Protein 1M2D (pdb70)

Secondary structure (DSSP, 8-state):
-EEEEEE-----TT-TT--TGGGTHHHHHHHHHHHHHH-HHHHTTEEEEEES--S-GGGPSPEEEETTTEEE-S--GGGHHHIIIIIIITS---GGGEEE-/-EEEEEE-----TT-TT--TGGGTHHHHHHHHHHHHHT-TTTTTTEEEEEES--S-GGGPSPEEEETTTEEE-S--GGGHHHIIIIIIITS---GGGEEE-

CATH classification: 3.40.30.10

Solvent-accessible surface area: 10180 Å² total; per-residue (Å²): 119,41,0,0,0,0,2,29,51,70,75,98,137,69,63,117,74,11,2,3,19,96,91,20,0,123,88,0,42,99,20,0,96,109,55,10,88,118,23,109,113,1,98,160,46,10,34,13,0,29,3,13,23,5,118,18,16,131,96,7,6,2,0,0,0,1,59,70,14,6,31,0,0,117,1,129,51,141,12,1,75,66,0,0,81,112,0,6,72,51,50,118,55,6,153,146,11,42,59,54,203,127,45,0,0,0,0,2,38,50,68,72,98,133,71,65,117,75,7,2,3,11,111,81,20,0,104,88,0,39,103,23,0,65,116,61,8,105,102,20,105,114,8,122,164,65,13,31,14,0,29,4,13,24,5,111,28,15,126,60,6,6,2,0,0,0,3,58,68,9,5,32,0,1,112,1,130,49,143,13,1,77,57,0,3,98,88,1,5,91,52,48,120,51,9,152,153,12,42,61,59,185

Structure (mmCIF, N/CA/C/O backbone):
data_1M2D
#
_entry.id   1M2D
#
_cell.length_a   67.300
_cell.length_b   59.800
_cell.length_c   46.800
_cell.angle_alpha   90.00
_cell.angle_beta   109.30
_cell.angle_gamma   90.00
#
_symmetry.space_group_name_H-M   'C 1 2 1'
#
loop_
_entity.id
_entity.type
_entity.pdbx_description
1 polymer '[2Fe-2S] ferredoxin'
2 non-polymer 'FE2/S2 (INORGANIC) CLUSTER'
3 water water
#
loop_
_atom_site.group_PDB
_atom_site.id
_atom_site.type_symbol
_atom_site.label_atom_id
_atom_site.label_alt_id
_atom_site.label_comp_id
_atom_site.label_asym_id
_atom_site.label_entity_id
_atom_site.label_seq_id
_atom_site.pdbx_PDB_ins_code
_atom_site.Cartn_x
_atom_site.Cartn_y
_atom_site.Cartn_z
_atom_site.occupancy
_atom_site.B_iso_or_equiv
_atom_site.auth_seq_id
_atom_site.auth_comp_id
_atom_site.auth_asym_id
_atom_site.auth_atom_id
_atom_site.pdbx_PDB_model_num
ATOM 1 N N . PHE A 1 3 ? 9.545 -0.573 43.473 1.00 18.77 3 PHE A N 1
ATOM 2 C CA . PHE A 1 3 ? 9.497 0.792 43.012 1.00 18.09 3 PHE A CA 1
ATOM 3 C C . PHE A 1 3 ? 8.161 1.095 42.360 1.00 17.27 3 PHE A C 1
ATOM 4 O O . PHE A 1 3 ? 7.779 0.291 41.515 1.00 20.39 3 PHE A O 1
ATOM 12 N N . LYS A 1 4 ? 7.528 2.190 42.746 1.00 14.78 4 LYS A N 1
ATOM 13 C CA . LYS A 1 4 ? 6.346 2.711 42.101 1.00 14.40 4 LYS A CA 1
ATOM 14 C C . LYS A 1 4 ? 6.596 4.156 41.722 1.00 12.09 4 LYS A C 1
ATOM 15 O O . LYS A 1 4 ? 7.238 4.930 42.467 1.00 13.92 4 LYS A O 1
ATOM 21 N N . HIS A 1 5 ? 6.036 4.546 40.599 1.00 10.70 5 HIS A N 1
ATOM 22 C CA . HIS A 1 5 ? 6.188 5.903 40.036 1.00 9.48 5 HIS A CA 1
ATOM 23 C C . HIS A 1 5 ? 4.771 6.447 39.893 1.00 8.96 5 HIS A C 1
ATOM 24 O O . HIS A 1 5 ? 3.932 5.896 39.163 1.00 9.65 5 HIS A O 1
ATOM 31 N N . VAL A 1 6 ? 4.498 7.511 40.641 1.00 8.70 6 VAL A N 1
ATOM 32 C CA . VAL A 1 6 ? 3.191 8.128 40.699 1.00 8.53 6 VAL A CA 1
ATOM 33 C C . VAL A 1 6 ? 3.246 9.430 39.892 1.00 8.67 6 VAL A C 1
ATOM 34 O O . VAL A 1 6 ? 4.118 10.281 40.171 1.00 10.98 6 VAL A O 1
ATOM 38 N N . PHE A 1 7 ? 2.391 9.575 38.918 1.00 7.73 7 PHE A N 1
ATOM 39 C CA . PHE A 1 7 ? 2.291 10.747 38.071 1.00 7.74 7 PHE A CA 1
ATOM 40 C C . PHE A 1 7 ? 0.997 11.480 38.401 1.00 7.63 7 PHE A C 1
ATOM 41 O O . PHE A 1 7 ? -0.096 10.886 38.312 1.00 8.75 7 PHE A O 1
ATOM 49 N N . VAL A 1 8 ? 1.103 12.740 38.757 1.00 7.76 8 VAL A N 1
ATOM 50 C CA . VAL A 1 8 ? -0.053 13.567 39.100 1.00 8.01 8 VAL A CA 1
ATOM 51 C C . VAL A 1 8 ? -0.154 14.697 38.069 1.00 8.15 8 VAL A C 1
ATOM 52 O O . VAL A 1 8 ? 0.755 15.499 37.944 1.00 8.55 8 VAL A O 1
ATOM 56 N N . CYS A 1 9 ? -1.280 14.736 37.340 1.00 7.96 9 CYS A N 1
ATOM 57 C CA . CYS A 1 9 ? -1.494 15.833 36.407 1.00 8.39 9 CYS A CA 1
ATOM 58 C C . CYS A 1 9 ? -1.695 17.127 37.208 1.00 8.39 9 CYS A C 1
ATOM 59 O O . CYS A 1 9 ? -2.600 17.188 38.031 1.00 9.42 9 CYS A O 1
ATOM 62 N N . VAL A 1 10 ? -0.856 18.133 36.937 1.00 8.78 10 VAL A N 1
ATOM 63 C CA . VAL A 1 10 ? -0.935 19.422 37.563 1.00 9.45 10 VAL A CA 1
ATOM 64 C C . VAL A 1 10 ? -1.287 20.528 36.542 1.00 10.24 10 VAL A C 1
ATOM 65 O O . VAL A 1 10 ? -1.154 21.710 36.853 1.00 12.53 10 VAL A O 1
ATOM 69 N N . GLN A 1 11 ? -1.714 20.122 35.351 1.00 9.94 11 GLN A N 1
ATOM 70 C CA . GLN A 1 11 ? -2.073 21.048 34.291 1.00 10.57 11 GLN A CA 1
ATOM 71 C C . GLN A 1 11 ? -3.159 21.999 34.717 1.00 10.82 11 GLN A C 1
ATOM 72 O O . GLN A 1 11 ? -4.181 21.608 35.258 1.00 11.19 11 GLN 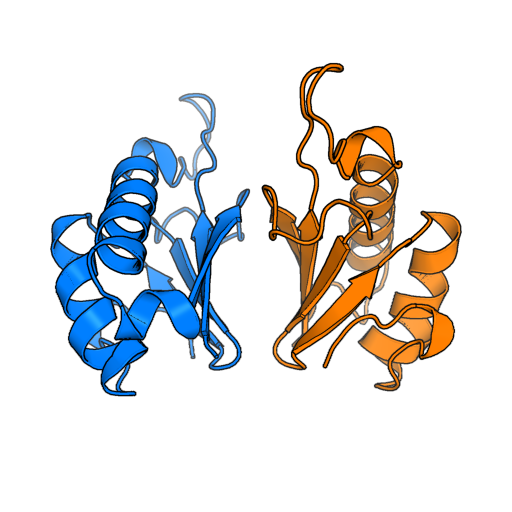A O 1
ATOM 78 N N . ASP A 1 12 ? -2.945 23.269 34.390 1.00 13.23 12 ASP A N 1
ATOM 79 C CA . ASP A 1 12 ? -4.005 24.248 34.470 1.00 13.26 12 ASP A CA 1
ATOM 80 C C . ASP A 1 12 ? -4.353 24.684 33.049 1.00 14.28 12 ASP A C 1
ATOM 81 O O . ASP A 1 12 ? -3.587 24.499 32.145 1.00 16.71 12 ASP A O 1
ATOM 86 N N . ARG A 1 13 ? -5.544 25.258 32.913 1.00 16.44 13 ARG A N 1
ATOM 87 C CA . ARG A 1 13 ? -6.075 25.709 31.617 1.00 18.05 13 ARG A CA 1
ATOM 88 C C . ARG A 1 13 ? -6.788 27.055 31.843 1.00 20.64 13 ARG A C 1
ATOM 89 O O . ARG A 1 13 ? -7.301 27.273 32.944 1.00 21.07 13 ARG A O 1
ATOM 97 N N . PRO A 1 14 ? -6.892 27.884 30.832 1.00 23.91 14 PRO A N 1
ATOM 98 C CA . PRO A 1 14 ? -7.761 29.060 30.920 1.00 27.33 14 PRO A CA 1
ATOM 99 C C . PRO A 1 14 ? -9.212 28.660 31.119 1.00 22.31 14 PRO A C 1
ATOM 100 O O . PRO A 1 14 ? -9.680 27.582 30.832 1.00 19.69 14 PRO A O 1
ATOM 104 N N . PRO A 1 15 ? -9.999 29.603 31.664 1.00 22.88 15 PRO A N 1
ATOM 105 C CA . PRO A 1 15 ? -11.361 29.302 32.091 1.00 22.96 15 PRO A CA 1
ATOM 106 C C . PRO A 1 15 ? -12.280 28.838 30.992 1.00 20.80 15 PRO A C 1
ATOM 107 O O . PRO A 1 15 ? -13.246 28.129 31.253 1.00 27.44 15 PRO A O 1
ATOM 111 N N . GLY A 1 16 ? -12.053 29.226 29.755 1.00 21.26 16 GLY A N 1
ATOM 112 C CA . GLY A 1 16 ? -12.989 28.767 28.751 1.00 22.05 16 GLY A CA 1
ATOM 113 C C . GLY A 1 16 ? -12.722 27.383 28.223 1.00 19.50 16 GLY A C 1
ATOM 114 O O . GLY A 1 16 ? -13.401 26.906 27.324 1.00 20.54 16 GLY A O 1
ATOM 115 N N . HIS A 1 17 ? -11.708 26.674 28.729 1.00 17.38 17 HIS A N 1
ATOM 116 C CA . HIS A 1 17 ? -11.413 25.354 28.145 1.00 15.55 17 HIS A CA 1
ATOM 117 C C . HIS A 1 17 ? -12.525 24.369 28.454 1.00 15.49 17 HIS A C 1
ATOM 118 O O . HIS A 1 17 ? -12.769 24.193 29.651 1.00 17.53 17 HIS A O 1
ATOM 125 N N . PRO A 1 18 ? -13.201 23.751 27.515 1.00 16.61 18 PRO A N 1
ATOM 126 C CA . PRO A 1 18 ? -14.411 22.972 27.849 1.00 18.92 18 PRO A CA 1
ATOM 127 C C . PRO A 1 18 ? -14.227 21.911 28.919 1.00 19.09 18 PRO A C 1
ATOM 128 O O . PRO A 1 18 ? -15.080 21.747 29.811 1.00 19.67 18 PRO A O 1
ATOM 132 N N . GLN A 1 19 ? -13.110 21.184 28.793 1.00 16.10 19 GLN A N 1
ATOM 133 C CA . GLN A 1 19 ? -12.797 20.045 29.637 1.00 15.17 19 GLN A CA 1
ATOM 134 C C . GLN A 1 19 ? -12.198 20.456 30.980 1.00 15.50 19 GLN A C 1
ATOM 135 O O . GLN A 1 19 ? -12.017 19.574 31.851 1.00 15.53 19 GLN A O 1
ATOM 141 N N . GLY A 1 20 ? -11.957 21.764 31.193 1.00 15.45 20 GLY A N 1
ATOM 142 C CA . GLY A 1 20 ? -11.386 22.197 32.433 1.00 15.29 20 GLY A CA 1
ATOM 143 C C . GLY A 1 20 ? -10.004 21.663 32.603 1.00 13.42 20 GLY A C 1
ATOM 144 O O . GLY A 1 20 ? -9.340 21.419 31.594 1.00 14.66 20 GLY A O 1
ATOM 145 N N . SER A 1 21 ? -9.571 21.491 33.842 1.00 12.90 21 SER A N 1
ATOM 146 C CA . SER A 1 21 ? -8.204 21.041 34.080 1.00 12.45 21 SER A CA 1
ATOM 147 C C . SER A 1 21 ? -8.116 20.367 35.425 1.00 12.14 21 SER A C 1
ATOM 148 O O . SER A 1 21 ? -8.934 20.589 36.342 1.00 13.63 21 SER A O 1
ATOM 151 N N . CYS A 1 22 ? -7.048 19.564 35.607 1.00 10.71 22 CYS A N 1
ATOM 152 C CA . CYS A 1 22 ? -6.865 18.933 36.894 1.00 10.13 22 CYS A CA 1
ATOM 153 C C . CYS A 1 22 ? -6.528 19.940 37.982 1.00 10.83 22 CYS A C 1
ATOM 154 O O . CYS A 1 22 ? -6.986 19.799 39.125 1.00 11.07 22 CYS A O 1
ATOM 157 N N . ALA A 1 23 ? -5.758 20.981 37.656 1.00 11.54 23 ALA A N 1
ATOM 158 C CA . ALA A 1 23 ? -5.436 21.997 38.675 1.00 12.41 23 ALA A CA 1
ATOM 159 C C . ALA A 1 23 ? -6.696 22.698 39.175 1.00 13.62 23 ALA A C 1
ATOM 160 O O . ALA A 1 23 ? -6.852 22.932 40.372 1.00 15.17 23 ALA A O 1
ATOM 162 N N . GLN A 1 24 ? -7.628 23.007 38.282 1.00 14.28 24 GLN A N 1
ATOM 163 C CA . GLN A 1 24 ? -8.881 23.620 38.690 1.00 15.40 24 GLN A CA 1
ATOM 164 C C . GLN A 1 24 ? -9.675 22.720 39.604 1.00 16.46 24 GLN A C 1
ATOM 165 O O . GLN A 1 24 ? -10.466 23.220 40.371 1.00 19.32 24 GLN A O 1
ATOM 171 N N . ARG A 1 25 ? -9.479 21.400 39.497 1.00 14.12 25 ARG A N 1
ATOM 172 C CA . ARG A 1 25 ? -10.193 20.382 40.240 1.00 14.06 25 ARG A CA 1
ATOM 173 C C . ARG A 1 25 ? -9.431 19.923 41.486 1.00 13.82 25 ARG A C 1
ATOM 174 O O . ARG A 1 25 ? -9.802 18.942 42.080 1.00 15.08 25 ARG A O 1
ATOM 182 N N . GLY A 1 26 ? -8.393 20.635 41.859 1.00 14.79 26 GLY A N 1
ATOM 183 C CA . GLY A 1 26 ? -7.667 20.441 43.125 1.00 15.49 26 GLY A CA 1
ATOM 184 C C . GLY A 1 26 ? -6.415 19.617 43.004 1.00 13.62 26 GLY A C 1
ATOM 185 O O . GLY A 1 26 ? -5.878 19.198 44.038 1.00 14.86 26 GLY A O 1
ATOM 186 N N . SER A 1 27 ? -5.850 19.422 41.775 1.00 12.08 27 SER A N 1
ATOM 187 C CA . SER A 1 27 ? -4.788 18.446 41.683 1.00 11.47 27 SER A CA 1
ATOM 188 C C . SER A 1 27 ? -3.461 18.949 42.230 1.00 12.28 27 SER A C 1
ATOM 189 O O . SER A 1 27 ? -2.607 18.106 42.525 1.00 11.99 27 SER A O 1
ATOM 192 N N . ARG A 1 28 ? -3.247 20.262 42.314 1.00 12.90 28 ARG A N 1
ATOM 193 C CA . ARG A 1 28 ? -1.929 20.642 42.897 1.00 13.77 28 ARG A CA 1
ATOM 194 C C . ARG A 1 28 ? -1.926 20.334 44.378 1.00 14.21 28 ARG A C 1
ATOM 195 O O . ARG A 1 28 ? -0.879 20.041 44.903 1.00 15.58 28 ARG A O 1
ATOM 203 N N . GLU A 1 29 ? -3.093 20.393 45.043 1.00 14.69 29 GLU A N 1
ATOM 204 C CA . GLU A 1 29 ? -3.181 19.974 46.439 1.00 15.35 29 GLU A CA 1
ATOM 205 C C . GLU A 1 29 ? -3.026 18.450 46.583 1.00 13.60 29 GLU A C 1
ATOM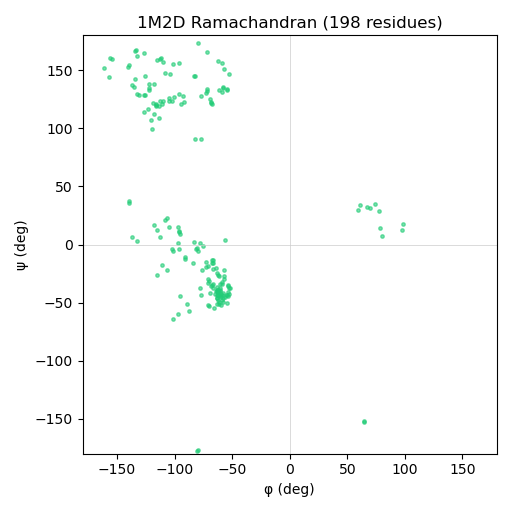 206 O O . GLU A 1 29 ? -2.473 17.956 47.573 1.00 14.28 29 GLU A O 1
ATOM 212 N N . VAL A 1 30 ? -3.449 17.691 45.611 1.00 12.46 30 VAL A N 1
ATOM 213 C CA . VAL A 1 30 ? -3.204 16.245 45.523 1.00 11.29 30 VAL A CA 1
ATOM 214 C C . VAL A 1 30 ? -1.706 15.954 45.440 1.00 11.79 30 VAL A C 1
ATOM 215 O O . VAL A 1 30 ? -1.142 15.156 46.164 1.00 12.32 30 VAL A O 1
ATOM 219 N N . PHE A 1 31 ? -1.041 16.643 44.502 1.00 11.93 31 PHE A N 1
ATOM 220 C CA . PHE A 1 31 ? 0.391 16.490 44.285 1.00 12.30 31 PHE A CA 1
ATOM 221 C C . PHE A 1 31 ? 1.105 16.818 45.589 1.00 13.79 31 PHE A C 1
ATOM 222 O O . PHE A 1 31 ? 1.985 16.118 46.087 1.00 14.93 31 PHE A O 1
ATOM 230 N N . GLN A 1 32 ? 0.798 17.928 46.218 1.00 15.05 32 GLN A N 1
ATOM 231 C CA . GLN A 1 32 ? 1.373 18.372 47.485 1.00 18.24 32 GLN A CA 1
ATOM 232 C C . GLN A 1 32 ? 1.163 17.285 48.560 1.00 18.32 32 GLN A C 1
ATOM 233 O O . GLN A 1 32 ? 2.059 16.983 49.321 1.00 19.81 32 GLN A O 1
ATOM 239 N N . ALA A 1 33 ? -0.014 16.721 48.648 1.00 17.09 33 ALA A N 1
ATOM 240 C CA . ALA A 1 33 ? -0.314 15.696 49.656 1.00 14.57 33 ALA A CA 1
ATOM 241 C C . ALA A 1 33 ? 0.525 14.435 49.439 1.00 14.49 33 ALA A C 1
ATOM 242 O O . ALA A 1 33 ? 1.046 13.888 50.427 1.00 16.17 33 ALA A O 1
ATOM 244 N N . PHE A 1 34 ? 0.700 14.039 48.204 1.00 14.29 34 PHE A N 1
ATOM 245 C CA . PHE A 1 34 ? 1.623 12.929 47.927 1.00 15.49 34 PHE A CA 1
ATOM 246 C C . PHE A 1 34 ? 3.074 13.244 48.330 1.00 17.65 34 PHE A C 1
ATOM 247 O O . PHE A 1 34 ? 3.702 12.481 49.000 1.00 18.54 34 PHE A O 1
ATOM 255 N N . MET A 1 35 ? 3.527 14.419 47.925 1.00 21.40 35 MET A N 1
ATOM 256 C CA . MET A 1 35 ? 4.850 14.861 48.370 1.00 23.61 35 MET A CA 1
ATOM 257 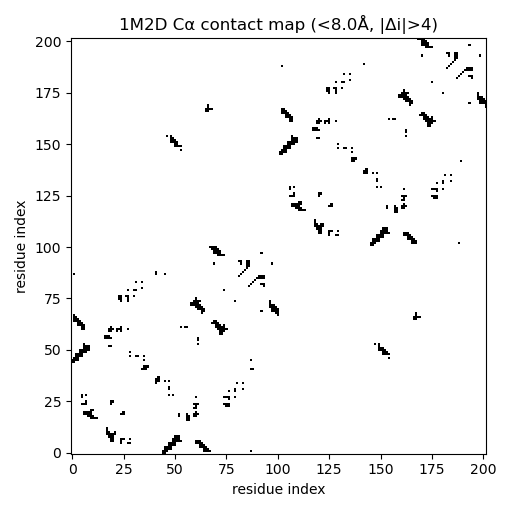C C . MET A 1 35 ? 4.969 14.938 49.901 1.00 23.54 35 MET A C 1
ATOM 258 O O . MET A 1 35 ? 5.979 14.509 50.458 1.00 33.52 35 MET A O 1
ATOM 263 N N . GLU A 1 36 ? 3.979 15.474 50.628 1.00 25.25 36 GLU A N 1
ATOM 264 C CA . GLU A 1 36 ? 4.092 15.493 52.092 1.00 26.03 36 GLU A CA 1
ATOM 265 C C . GLU A 1 36 ? 4.139 14.082 52.654 1.00 23.67 36 GLU A C 1
ATOM 266 O O . GLU A 1 36 ? 4.846 13.783 53.622 1.00 31.69 36 GLU A O 1
ATOM 272 N N .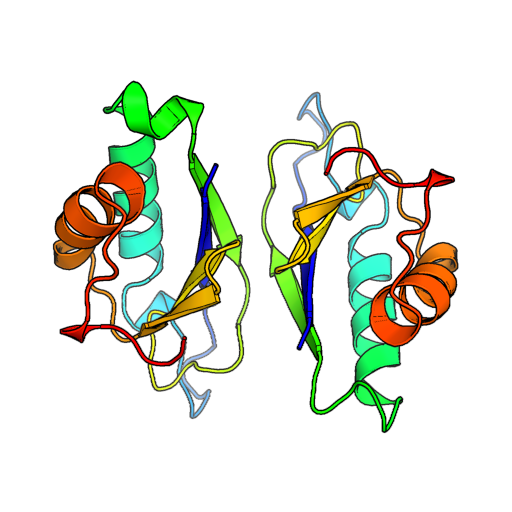 LYS A 1 37 ? 3.412 13.134 52.079 1.00 22.72 37 LYS A N 1
ATOM 273 C CA . LYS A 1 37 ? 3.540 11.773 52.612 1.00 22.58 37 LYS A CA 1
ATOM 274 C C . LYS A 1 37 ? 4.883 11.110 52.324 1.00 24.19 37 LYS A C 1
ATOM 275 O O . LYS A 1 37 ? 5.525 10.566 53.223 1.00 33.84 37 LYS A O 1
ATOM 281 N N . ILE A 1 38 ? 5.243 11.104 51.050 1.00 28.23 38 ILE A N 1
ATOM 282 C CA . ILE A 1 38 ? 6.311 10.287 50.537 1.00 31.67 38 ILE A CA 1
ATOM 283 C C . ILE A 1 38 ? 7.525 10.724 51.311 1.00 35.69 38 ILE A C 1
ATOM 284 O O . ILE A 1 38 ? 8.325 9.802 51.590 1.00 47.00 38 ILE A O 1
ATOM 289 N N . GLN A 1 39 ? 7.678 11.999 51.733 1.00 37.71 39 GLN A N 1
ATOM 290 C CA . GLN A 1 39 ? 8.911 12.070 52.526 1.00 50.05 39 GLN A CA 1
ATOM 291 C C . GLN A 1 39 ? 8.555 11.772 53.985 1.00 48.91 39 GLN A C 1
ATOM 292 O O . GLN A 1 39 ? 9.250 10.831 54.448 1.00 58.10 39 GLN A O 1
ATOM 298 N N . THR A 1 40 ? 7.626 12.301 54.749 1.00 37.99 40 THR A N 1
ATOM 299 C CA . THR A 1 40 ? 7.547 12.016 56.183 1.00 34.83 40 THR A CA 1
ATOM 300 C C . THR A 1 40 ? 7.445 10.543 56.550 1.00 34.74 40 THR A C 1
ATOM 301 O O . THR A 1 40 ? 7.304 10.127 57.711 1.00 37.15 40 THR A O 1
ATOM 305 N N . ASP A 1 41 ? 7.503 9.600 55.643 1.00 29.17 41 ASP A N 1
ATOM 306 C CA . ASP A 1 41 ? 7.505 8.185 55.572 1.00 25.92 41 ASP A CA 1
ATOM 307 C C . ASP A 1 41 ? 8.750 7.572 54.947 1.00 23.68 41 ASP A C 1
ATOM 308 O O . ASP A 1 41 ? 8.915 7.481 53.723 1.00 29.22 41 ASP A O 1
ATOM 313 N N . PRO A 1 42 ? 9.665 7.103 55.785 1.00 24.38 42 PRO A N 1
ATOM 314 C CA . PRO A 1 42 ? 10.910 6.471 55.273 1.00 29.77 42 PRO A CA 1
ATOM 315 C C . PRO A 1 42 ? 10.615 5.344 54.295 1.00 27.90 42 PRO A C 1
ATOM 316 O O . PRO A 1 42 ? 11.246 5.321 53.245 1.00 26.12 42 PRO A O 1
ATOM 320 N N . GLN A 1 43 ? 9.682 4.455 54.543 1.00 25.40 43 GLN A N 1
ATOM 321 C CA . GLN A 1 43 ? 9.414 3.337 53.660 1.00 24.23 43 GLN A CA 1
ATOM 322 C C . GLN A 1 43 ? 8.939 3.846 52.305 1.00 24.13 43 GLN A C 1
ATOM 323 O O . GLN A 1 43 ? 9.281 3.300 51.296 1.00 26.72 43 GLN A O 1
ATOM 329 N N . LEU A 1 44 ? 8.121 4.890 52.301 1.00 21.22 44 LEU A N 1
ATOM 330 C CA . LEU A 1 44 ? 7.709 5.376 50.977 1.00 25.18 44 LEU A CA 1
ATOM 331 C C . LEU A 1 44 ? 8.847 6.022 50.222 1.00 23.81 44 LEU A C 1
ATOM 332 O O . LEU A 1 44 ? 9.003 5.881 48.999 1.00 22.53 44 LEU A O 1
ATOM 337 N N . PHE A 1 45 ? 9.616 6.803 50.968 1.00 21.52 45 PHE A N 1
ATOM 338 C CA . PHE A 1 45 ? 10.622 7.633 50.370 1.00 18.33 45 PHE A CA 1
ATOM 339 C C . PHE A 1 45 ? 11.627 6.846 49.591 1.00 22.16 45 PHE A C 1
ATOM 340 O O . PHE A 1 45 ? 12.109 7.365 48.588 1.00 24.42 45 PHE A O 1
ATOM 348 N N . MET A 1 46 ? 11.958 5.620 50.029 1.00 30.34 46 MET A N 1
ATOM 349 C CA . MET A 1 46 ? 13.006 4.930 49.292 1.00 37.03 46 MET A CA 1
ATOM 350 C C . MET A 1 46 ? 12.440 3.992 48.232 1.00 34.36 46 MET A C 1
ATOM 351 O O . MET A 1 46 ? 13.179 3.238 47.593 1.00 33.30 46 MET A O 1
ATOM 356 N N . THR A 1 47 ? 11.137 4.044 47.965 1.00 28.50 47 THR A N 1
ATOM 357 C CA . THR A 1 47 ? 10.668 3.164 46.893 1.00 27.72 47 THR A CA 1
ATOM 358 C C . THR A 1 47 ? 9.686 3.811 45.931 1.00 21.08 47 THR A C 1
ATOM 359 O O . THR A 1 47 ? 9.161 3.137 45.088 1.00 22.24 47 THR A O 1
ATOM 363 N N . THR A 1 48 ? 9.481 5.134 46.097 1.00 16.90 48 THR A N 1
ATOM 364 C CA . THR A 1 48 ? 8.359 5.815 45.429 1.00 14.05 48 THR A CA 1
ATOM 365 C C . THR A 1 48 ? 8.866 7.132 44.886 1.00 14.61 48 THR A C 1
ATOM 366 O O . THR A 1 48 ? 9.644 7.810 45.516 1.00 21.66 48 THR A O 1
ATOM 370 N N . VAL A 1 49 ? 8.481 7.473 43.678 1.00 14.18 49 VAL A N 1
ATOM 371 C CA . VAL A 1 49 ? 8.761 8.778 43.062 1.00 13.27 49 VAL A CA 1
ATOM 372 C C . VAL A 1 49 ? 7.417 9.393 42.704 1.00 11.48 49 VAL A C 1
ATOM 373 O O . VAL A 1 49 ? 6.569 8.677 42.184 1.00 11.44 49 VAL A O 1
ATOM 377 N N . ILE A 1 50 ? 7.232 10.670 42.943 1.00 12.33 50 ILE A N 1
ATOM 378 C CA . ILE A 1 50 ? 6.058 11.445 42.659 1.00 10.95 50 ILE A CA 1
ATOM 379 C C . ILE A 1 50 ? 6.462 12.499 41.635 1.00 10.19 50 ILE A C 1
ATOM 380 O O . ILE A 1 50 ? 7.334 13.314 41.896 1.00 12.76 50 ILE A O 1
ATOM 385 N N . THR A 1 51 ? 5.824 12.499 40.477 1.00 9.21 51 THR A N 1
ATOM 386 C CA . THR A 1 51 ? 6.171 13.371 39.361 1.00 8.77 51 THR A CA 1
ATOM 387 C C . THR A 1 51 ? 4.962 14.156 38.921 1.00 8.63 51 THR A C 1
ATOM 388 O O . THR A 1 51 ? 3.923 13.575 38.628 1.00 8.90 51 THR A O 1
ATOM 392 N N . PRO A 1 52 ? 5.075 15.500 38.811 1.00 8.72 52 PRO A N 1
ATOM 393 C CA . PRO A 1 52 ? 3.987 16.298 38.259 1.00 8.94 52 PRO A CA 1
ATOM 394 C C . PRO A 1 52 ? 4.017 16.302 36.737 1.00 8.77 52 PRO A C 1
ATOM 395 O O . PRO A 1 52 ? 5.100 16.316 36.166 1.00 9.35 52 PRO A O 1
ATOM 399 N N . THR A 1 53 ? 2.841 16.328 36.119 1.00 8.98 53 THR A N 1
ATOM 400 C CA . THR A 1 53 ? 2.764 16.254 34.675 1.00 8.65 53 THR A CA 1
ATOM 401 C C . THR A 1 53 ? 1.819 17.265 34.087 1.00 8.74 53 THR A C 1
ATOM 402 O O . THR A 1 53 ? 0.967 17.862 34.759 1.00 9.28 53 THR A O 1
ATOM 406 N N . GLY A 1 54 ? 1.930 17.425 32.769 1.00 8.94 54 GLY A N 1
ATOM 407 C CA . GLY A 1 54 ? 0.867 18.058 31.987 1.00 9.44 54 GLY A CA 1
ATOM 408 C C . GLY A 1 54 ? -0.250 17.072 31.706 1.00 8.91 54 GLY A C 1
ATOM 409 O O . GLY A 1 54 ? -0.234 15.900 32.110 1.00 8.85 54 GLY A O 1
ATOM 410 N N . CYS A 1 55 ? -1.235 17.530 30.945 1.00 9.15 55 CYS A N 1
ATOM 411 C CA . CYS A 1 55 ? -2.490 16.803 30.701 1.00 9.19 55 CYS A CA 1
ATOM 412 C C . CYS A 1 55 ? -2.193 15.430 30.185 1.00 9.12 55 CYS A C 1
ATOM 413 O O . CYS A 1 55 ? -1.402 15.230 29.249 1.00 9.74 55 CYS A O 1
ATOM 416 N N . MET A 1 56 ? -2.885 14.432 30.758 1.00 9.02 56 MET A N 1
ATOM 417 C CA . MET A 1 56 ? -2.841 13.035 30.345 1.00 9.38 56 MET A CA 1
ATOM 418 C C . MET A 1 56 ? -4.126 12.585 29.663 1.00 10.09 56 MET A C 1
ATOM 419 O O . MET A 1 56 ? -4.425 11.417 29.546 1.00 11.65 56 MET A O 1
ATOM 424 N N . ASN A 1 57 ? -4.900 13.564 29.153 1.00 10.31 57 ASN A N 1
ATOM 425 C CA . ASN A 1 57 ? -5.957 13.308 28.228 1.00 12.56 57 ASN A CA 1
ATOM 426 C C . ASN A 1 57 ? -7.155 12.576 28.839 1.00 11.71 57 ASN A C 1
ATOM 427 O O . ASN A 1 57 ? -7.877 11.831 28.166 1.00 15.90 57 ASN A O 1
ATOM 432 N N . ALA A 1 58 ? -7.413 12.825 30.141 1.00 11.32 58 ALA A N 1
ATOM 433 C CA . ALA A 1 58 ? -8.600 12.313 30.789 1.00 11.53 58 ALA A CA 1
ATOM 434 C C . ALA A 1 58 ? -9.191 13.368 31.726 1.00 10.71 58 ALA A C 1
ATOM 435 O O . ALA A 1 58 ? -9.711 13.092 32.804 1.00 11.52 58 ALA A O 1
ATOM 437 N N . SER A 1 59 ? -9.122 14.633 31.274 1.00 11.81 59 SER A N 1
ATOM 438 C CA . SER A 1 59 ? -9.326 15.785 32.141 1.00 11.41 59 SER A CA 1
ATOM 439 C C . SER A 1 59 ? -10.695 15.843 32.794 1.00 11.90 59 SER A C 1
ATOM 440 O O . SER A 1 59 ? -10.804 16.240 33.958 1.00 12.45 59 SER A O 1
ATOM 443 N N . MET A 1 60 ? -11.729 15.451 32.069 1.00 12.48 60 MET A N 1
ATOM 444 C CA . MET A 1 60 ? -13.073 15.511 32.664 1.00 11.87 60 MET A CA 1
ATOM 445 C C . MET A 1 60 ? -13.259 14.522 33.826 1.00 12.54 60 MET A C 1
ATOM 446 O O . MET A 1 60 ? -14.233 14.632 34.557 1.00 15.88 60 MET A O 1
ATOM 451 N N . MET A 1 61 ? -12.331 13.567 33.966 1.00 11.68 61 MET A N 1
ATOM 452 C CA . MET A 1 61 ? -12.357 12.614 35.066 1.00 11.60 61 MET A CA 1
ATOM 453 C C . MET A 1 61 ? -11.292 12.939 36.126 1.00 11.33 61 MET A C 1
ATOM 454 O O . MET A 1 61 ? -10.981 12.094 36.964 1.00 11.32 61 MET A O 1
ATOM 459 N N . GLY A 1 62 ? -10.726 14.136 36.104 1.00 10.99 62 GLY A N 1
ATOM 460 C CA . GLY A 1 62 ? -9.690 14.503 36.970 1.00 11.02 62 GLY A CA 1
ATOM 461 C C . GLY A 1 62 ? -10.064 14.898 38.367 1.00 10.92 62 GLY A C 1
ATOM 462 O O . GLY A 1 62 ? -11.272 15.055 38.670 1.00 11.87 62 GLY A O 1
ATOM 463 N N . PRO A 1 63 ? -9.110 15.117 39.253 1.00 10.08 63 PRO A N 1
ATOM 464 C CA . PRO A 1 63 ? -7.652 14.928 39.086 1.00 9.69 63 PRO A CA 1
ATOM 465 C C . PRO A 1 63 ? -7.239 13.513 38.728 1.00 8.54 63 PRO A C 1
ATOM 466 O O . PRO A 1 63 ? -7.699 12.549 39.324 1.00 9.39 63 PRO A O 1
ATOM 470 N N . VAL A 1 64 ? -6.408 13.426 37.705 1.00 8.69 64 VAL A N 1
ATOM 471 C CA . VAL A 1 64 ? -5.860 12.176 37.158 1.00 8.55 64 VAL A CA 1
ATOM 472 C C . VAL A 1 64 ? -4.514 11.874 37.812 1.00 7.85 64 VAL A C 1
ATOM 473 O O . VAL A 1 64 ? -3.603 12.725 37.808 1.00 8.81 64 VAL A O 1
ATOM 477 N N . VAL A 1 65 ? -4.386 10.660 38.343 1.00 8.22 65 VAL A N 1
ATOM 478 C CA . VAL A 1 65 ? -3.169 10.164 38.962 1.00 8.14 65 VAL A CA 1
ATOM 479 C C . VAL A 1 65 ? -2.890 8.792 38.371 1.00 8.04 65 VAL A C 1
ATOM 480 O O . VAL A 1 65 ? -3.795 7.959 38.382 1.00 9.78 65 VAL A O 1
ATOM 484 N N . VAL A 1 66 ? -1.679 8.546 37.883 1.00 7.83 66 VAL A N 1
ATOM 485 C CA . VAL A 1 66 ? -1.347 7.260 37.265 1.00 7.92 66 VAL A CA 1
ATOM 486 C C . VAL A 1 66 ? -0.181 6.642 38.008 1.00 7.95 66 VAL A C 1
ATOM 487 O O . VAL A 1 66 ? 0.806 7.321 38.288 1.00 9.03 66 VAL A O 1
ATOM 491 N N . VAL A 1 67 ? -0.284 5.363 38.307 1.00 8.30 67 VAL A N 1
ATOM 492 C CA . VAL A 1 67 ? 0.735 4.633 39.011 1.00 8.08 67 VAL A CA 1
ATOM 493 C C . VAL A 1 67 ? 1.345 3.582 38.093 1.00 8.33 67 VAL A C 1
ATOM 494 O O . VAL A 1 67 ? 0.619 2.687 37.616 1.00 8.57 67 VAL A O 1
ATOM 498 N N . TYR A 1 68 ? 2.642 3.702 37.866 1.00 8.69 68 TYR A N 1
ATOM 499 C CA . TYR A 1 68 ? 3.419 2.742 37.096 1.00 9.46 68 TYR A CA 1
ATOM 500 C C . TYR A 1 68 ? 4.400 2.026 37.971 1.00 10.55 68 TYR A C 1
ATOM 501 O O . TYR A 1 68 ? 4.775 2.549 39.030 1.00 11.45 68 TYR A O 1
ATOM 510 N N . PRO A 1 69 ? 4.891 0.857 37.561 1.00 12.29 69 PRO A N 1
ATOM 511 C 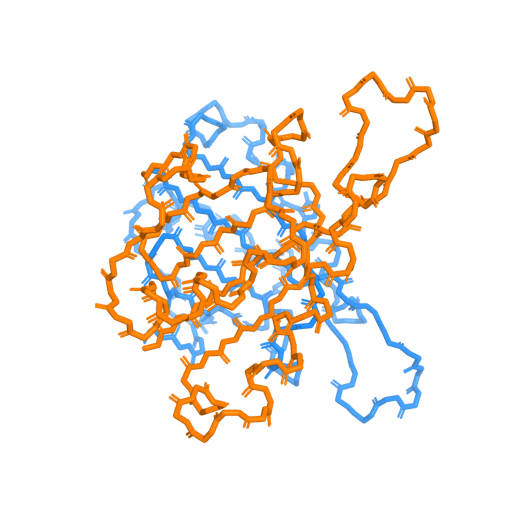CA . PRO A 1 69 ? 4.541 0.156 36.342 1.00 11.71 69 PRO A CA 1
ATOM 512 C C . PRO A 1 69 ? 3.183 -0.550 36.349 1.00 11.68 69 PRO A C 1
ATOM 513 O O . PRO A 1 69 ? 2.805 -1.103 35.309 1.00 13.57 69 PRO A O 1
ATOM 517 N N . 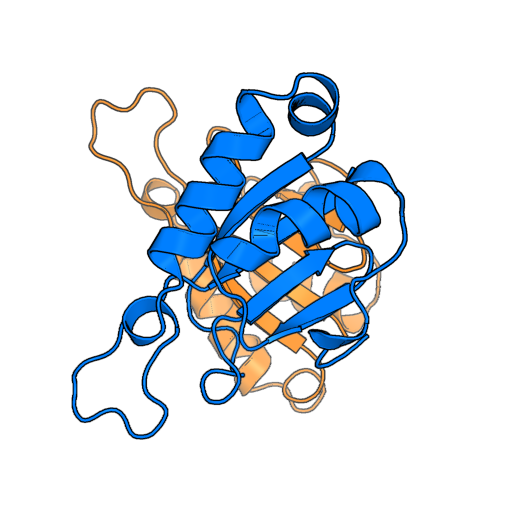ASP A 1 70 ? 2.441 -0.485 37.463 1.00 11.65 70 ASP A N 1
ATOM 518 C CA . ASP A 1 70 ? 1.147 -1.147 37.531 1.00 12.40 70 ASP A CA 1
ATOM 519 C C . ASP A 1 70 ? 0.198 -0.785 36.418 1.00 12.32 70 ASP A C 1
ATOM 520 O O . ASP A 1 70 ? -0.613 -1.623 35.965 1.00 16.09 70 ASP A O 1
ATOM 525 N N . GLY A 1 71 ? 0.243 0.476 35.988 1.00 10.29 71 GLY A N 1
ATOM 526 C CA . GLY A 1 71 ? -0.707 0.936 35.013 1.00 11.66 71 GLY A CA 1
ATOM 527 C C . GLY A 1 71 ? -2.095 1.250 35.484 1.00 9.63 71 GLY A C 1
ATOM 528 O O . GLY A 1 71 ? -3.094 1.118 34.754 1.00 11.79 71 GLY A O 1
ATOM 529 N N . VAL A 1 72 ? -2.190 1.660 36.757 1.00 9.04 72 VAL A N 1
ATOM 530 C CA . VAL A 1 72 ? -3.465 2.019 37.354 1.00 8.53 72 VAL A CA 1
ATOM 531 C C . VAL A 1 72 ? -3.686 3.502 37.166 1.00 8.00 72 VAL A C 1
ATOM 532 O O . VAL A 1 72 ? -2.868 4.336 37.592 1.00 8.83 72 VAL A O 1
ATOM 536 N N . TRP A 1 73 ? -4.781 3.861 36.523 1.00 8.19 73 TRP A N 1
ATOM 537 C CA . TRP A 1 73 ? -5.219 5.246 36.340 1.00 7.98 73 TRP A CA 1
ATOM 538 C C . TRP A 1 73 ? -6.328 5.512 37.323 1.00 7.97 73 TRP A C 1
ATOM 539 O O . TRP A 1 73 ? -7.343 4.815 37.329 1.00 9.01 73 TRP A O 1
ATOM 550 N N . TYR A 1 74 ? -6.144 6.537 38.147 1.00 7.82 74 TYR A N 1
ATOM 551 C CA . TYR A 1 74 ? -7.139 7.055 39.060 1.00 8.04 74 TYR A CA 1
ATOM 552 C C . TYR A 1 74 ? -7.724 8.338 38.515 1.00 7.83 74 TYR A C 1
ATOM 553 O O . TYR A 1 74 ? -7.012 9.153 37.930 1.00 8.50 74 TYR A O 1
ATOM 562 N N . GLY A 1 75 ? -9.010 8.536 38.813 1.00 8.11 75 GLY A N 1
ATOM 563 C CA . GLY A 1 75 ? -9.683 9.792 38.565 1.00 8.90 75 GLY A CA 1
ATOM 564 C C . GLY A 1 75 ? -10.358 10.335 39.791 1.00 8.94 75 GLY A C 1
ATOM 565 O O . GLY A 1 75 ? -10.529 9.633 40.801 1.00 9.68 75 GLY A O 1
ATOM 566 N N . GLN A 1 76 ? -10.710 11.599 39.712 1.00 9.73 76 GLN A N 1
ATOM 567 C CA . GLN A 1 76 ? -11.450 12.293 40.763 1.00 10.48 76 GLN A CA 1
ATOM 568 C C . GLN A 1 76 ? -10.732 12.295 42.093 1.00 10.55 76 GLN A C 1
ATOM 569 O O . GLN A 1 76 ? -11.365 12.273 43.146 1.00 12.10 76 GLN A O 1
ATOM 575 N N . VAL A 1 77 ? -9.391 12.264 42.069 1.00 10.07 77 VAL A N 1
ATOM 576 C CA . VAL A 1 77 ? -8.668 12.142 43.314 1.00 10.00 77 VAL A CA 1
ATOM 577 C C . VAL A 1 77 ? -8.737 13.447 44.108 1.00 10.26 77 VAL A C 1
ATOM 578 O O . VAL A 1 77 ? -8.460 14.520 43.578 1.00 11.36 77 VAL A O 1
ATOM 582 N N . LYS A 1 78 ? -9.083 13.341 45.367 1.00 10.96 78 LYS A N 1
ATOM 583 C CA . LYS A 1 78 ? -9.064 14.460 46.308 1.00 12.17 78 LYS A CA 1
ATOM 584 C C . LYS A 1 78 ? -7.846 14.388 47.185 1.00 12.03 78 LYS A C 1
ATOM 585 O O . LYS A 1 78 ? -7.321 13.291 47.415 1.00 12.33 78 LYS A O 1
ATOM 591 N N . PRO A 1 79 ? -7.381 15.500 47.725 1.00 12.95 79 PRO A N 1
ATOM 592 C CA . PRO A 1 79 ? -6.277 15.410 48.697 1.00 14.40 79 PRO A CA 1
ATOM 593 C C . PRO A 1 79 ? -6.577 14.443 49.838 1.00 15.84 79 PRO A C 1
ATOM 594 O O . PRO A 1 79 ? -5.675 13.709 50.298 1.00 15.80 79 PRO A O 1
ATOM 598 N N . GLU A 1 80 ? -7.823 14.357 50.266 1.00 15.60 80 GLU A N 1
ATOM 599 C CA . GLU A 1 80 ? -8.249 13.458 51.336 1.00 17.68 80 GLU A CA 1
ATOM 600 C C . GLU A 1 80 ? -8.158 11.991 50.965 1.00 16.14 80 GLU A C 1
ATOM 601 O O . GLU A 1 80 ? -8.243 11.140 51.844 1.00 20.42 80 GLU A O 1
ATOM 607 N N . ASP A 1 81 ? -7.988 11.660 49.682 1.00 14.10 81 ASP A N 1
ATOM 608 C CA . ASP A 1 81 ? -7.838 10.296 49.243 1.00 13.96 81 ASP A CA 1
ATOM 609 C C . ASP A 1 81 ? -6.373 9.865 49.194 1.00 11.97 81 ASP A C 1
ATOM 610 O O . ASP A 1 81 ? -6.127 8.653 49.026 1.00 12.65 81 ASP A O 1
ATOM 615 N N . VAL A 1 82 ? -5.438 10.769 49.295 1.00 12.19 82 VAL A N 1
ATOM 616 C CA . VAL A 1 82 ? -4.034 10.411 49.103 1.00 12.39 82 VAL A CA 1
ATOM 617 C C . VAL A 1 82 ? -3.593 9.399 50.172 1.00 12.02 82 VAL A C 1
ATOM 618 O O . VAL A 1 82 ? -2.885 8.448 49.858 1.00 11.97 82 VAL A O 1
ATOM 622 N N . ASP A 1 83 ? -4.036 9.555 51.421 1.00 13.28 83 ASP A N 1
ATOM 623 C CA . ASP A 1 83 ? -3.614 8.594 52.415 1.00 14.03 83 ASP A CA 1
ATOM 624 C C . ASP A 1 83 ? -4.036 7.169 52.067 1.00 12.83 83 ASP A C 1
ATOM 625 O O . ASP A 1 83 ? -3.262 6.251 52.231 1.00 12.88 83 ASP A O 1
ATOM 630 N N . GLU A 1 84 ? -5.276 7.007 51.591 1.00 13.28 84 GLU A N 1
ATOM 631 C CA . GLU A 1 84 ? -5.732 5.646 51.262 1.00 11.96 84 GLU A CA 1
ATOM 632 C C . GLU A 1 84 ? -4.915 5.105 50.131 1.00 10.62 84 GLU A C 1
ATOM 633 O O . GLU A 1 84 ? -4.544 3.911 50.107 1.00 11.48 84 GLU A O 1
ATOM 639 N N . ILE A 1 85 ? -4.629 5.918 49.094 1.00 10.66 85 ILE A N 1
ATOM 640 C CA . ILE A 1 85 ? -3.821 5.388 47.993 1.00 10.10 85 ILE A CA 1
ATOM 641 C C . ILE A 1 85 ? -2.430 5.011 48.499 1.00 9.81 85 ILE A C 1
ATOM 642 O O . ILE A 1 85 ? -1.912 3.955 48.113 1.00 10.18 85 ILE A O 1
ATOM 647 N N . VAL A 1 86 ? -1.810 5.836 49.327 1.00 10.70 86 VAL A N 1
ATOM 648 C CA . VAL A 1 86 ? -0.503 5.522 49.872 1.00 11.61 86 VAL A CA 1
ATOM 649 C C . VAL A 1 86 ? -0.546 4.213 50.669 1.00 12.30 86 VAL A C 1
ATOM 650 O O . VAL A 1 86 ? 0.285 3.324 50.483 1.00 13.90 86 VAL A O 1
ATOM 654 N N . GLU A 1 87 ? -1.482 4.109 51.600 1.00 12.54 87 GLU A N 1
ATOM 655 C CA . GLU A 1 87 ? -1.541 2.947 52.472 1.00 14.56 87 GLU A CA 1
ATOM 656 C C . GLU A 1 87 ? -1.870 1.690 51.727 1.00 13.49 87 GLU A C 1
ATOM 657 O O . GLU A 1 87 ? -1.156 0.646 51.801 1.00 15.92 87 GLU A O 1
ATOM 663 N N . LYS A 1 88 ? -2.962 1.719 51.000 1.00 11.57 88 LYS A N 1
ATOM 664 C CA . LYS A 1 88 ? -3.505 0.507 50.413 1.00 11.99 88 LYS A CA 1
ATOM 665 C C . LYS A 1 88 ? -2.728 0.079 49.185 1.00 11.55 88 LYS A C 1
ATOM 666 O O . LYS A 1 88 ? -2.460 -1.109 48.968 1.00 13.01 88 LYS A O 1
ATOM 672 N N . HIS A 1 89 ? -2.376 1.037 48.316 1.00 10.71 89 HIS A N 1
ATOM 673 C CA . HIS A 1 89 ? -1.739 0.751 47.037 1.00 10.96 89 HIS A CA 1
ATOM 674 C C . HIS A 1 89 ? -0.223 0.906 47.116 1.00 10.97 89 HIS A C 1
ATOM 675 O O . HIS A 1 89 ? 0.495 -0.090 46.832 1.00 13.09 89 HIS A O 1
ATOM 682 N N . LEU A 1 90 ? 0.279 2.073 47.444 1.00 10.33 90 LEU A N 1
ATOM 683 C CA . LEU A 1 90 ? 1.745 2.252 47.302 1.00 11.63 90 LEU A CA 1
ATOM 684 C C . LEU A 1 90 ? 2.470 1.391 48.309 1.00 13.93 90 LEU A C 1
ATOM 685 O O . LEU A 1 90 ? 3.538 0.886 47.956 1.00 19.83 90 LEU A O 1
ATOM 690 N N . LYS A 1 91 ? 1.921 1.207 49.516 1.00 13.06 91 LYS A N 1
ATOM 691 C CA . LYS A 1 91 ? 2.566 0.347 50.490 1.00 15.37 91 LYS A CA 1
ATOM 692 C C . LYS A 1 91 ? 1.970 -1.066 50.431 1.00 16.86 91 LYS A C 1
ATOM 693 O O . LYS A 1 91 ? 2.723 -2.003 50.471 1.00 20.74 91 LYS A O 1
ATOM 699 N N . GLY A 1 92 ? 0.652 -1.206 50.355 1.00 16.63 92 GLY A N 1
ATOM 700 C CA . GLY A 1 92 ? -0.044 -2.475 50.448 1.00 16.83 92 GLY A CA 1
ATOM 701 C C . GLY A 1 92 ? -0.149 -3.266 49.166 1.00 17.88 92 GLY A C 1
ATOM 702 O O . GLY A 1 92 ? -0.511 -4.449 49.218 1.00 19.91 92 GLY A O 1
ATOM 703 N N . GLY A 1 93 ? 0.094 -2.667 48.011 1.00 15.83 93 GLY A N 1
ATOM 704 C CA . GLY A 1 93 ? -0.087 -3.405 46.789 1.00 17.90 93 GLY A CA 1
ATOM 705 C C . GLY A 1 93 ? -1.493 -3.550 46.268 1.00 17.34 93 GLY A C 1
ATOM 706 O O . GLY A 1 93 ? -1.729 -4.271 45.285 1.00 22.63 93 GLY A O 1
ATOM 707 N N . GLU A 1 94 ? -2.532 -2.947 46.767 1.00 15.10 94 GLU A N 1
ATOM 708 C CA . GLU A 1 94 ? -3.936 -3.093 46.356 1.00 15.31 94 GLU A CA 1
ATOM 709 C C . GLU A 1 94 ? -4.454 -1.742 45.854 1.00 12.91 94 GLU A C 1
ATOM 710 O O . GLU A 1 94 ? -4.620 -0.835 46.654 1.00 15.58 94 GLU A O 1
ATOM 716 N N . PRO A 1 95 ? -4.756 -1.602 44.549 1.00 11.24 95 PRO A N 1
ATOM 717 C CA . PRO A 1 95 ? -5.351 -0.329 44.090 1.00 10.32 95 PRO A CA 1
ATOM 718 C C . PRO A 1 95 ? -6.628 -0.013 44.841 1.00 9.82 95 PRO A C 1
ATOM 719 O O . PRO A 1 95 ? -7.390 -0.882 45.269 1.00 11.61 95 PRO A O 1
ATOM 723 N N . VAL A 1 96 ? -6.984 1.224 45.009 1.00 10.06 96 VAL A N 1
ATOM 724 C CA . VAL A 1 96 ? -8.107 1.827 45.605 1.00 9.69 96 VAL A CA 1
ATOM 725 C C . VAL A 1 96 ? -9.200 1.794 44.543 1.00 9.15 96 VAL A C 1
ATOM 726 O O . VAL A 1 96 ? -9.343 2.688 43.699 1.00 9.77 96 VAL A O 1
ATOM 730 N N . GLU A 1 97 ? -9.971 0.699 44.577 1.00 9.35 97 GLU A N 1
ATOM 731 C CA . GLU A 1 97 ? -10.909 0.385 43.504 1.00 9.86 97 GLU A CA 1
ATOM 732 C C . GLU A 1 97 ? -11.851 1.499 43.179 1.00 8.99 97 GLU A C 1
ATOM 733 O O . GLU A 1 97 ? -12.141 1.749 41.987 1.00 10.09 97 GLU A O 1
ATOM 739 N N . ARG A 1 98 ? -12.368 2.203 44.197 1.00 9.30 98 ARG A N 1
ATOM 740 C CA . ARG A 1 98 ? -13.409 3.190 43.965 1.00 9.73 98 ARG A CA 1
ATOM 741 C C . ARG A 1 98 ? -12.931 4.373 43.101 1.00 9.10 98 ARG A C 1
ATOM 742 O O . ARG A 1 98 ? -13.784 5.066 42.558 1.00 10.45 98 ARG A O 1
ATOM 750 N N . LEU A 1 99 ? -11.642 4.611 43.008 1.00 9.22 99 LEU A N 1
ATOM 751 C CA . LEU A 1 99 ? -11.101 5.735 42.226 1.00 9.08 99 LEU A CA 1
ATOM 752 C C . LEU A 1 99 ? -10.541 5.331 40.912 1.00 8.43 99 LEU A C 1
ATOM 753 O O . LEU A 1 99 ? -10.086 6.165 40.117 1.00 9.26 99 LEU A O 1
ATOM 758 N N . VAL A 1 100 ? -10.489 4.041 40.582 1.00 9.23 100 VAL A N 1
ATOM 759 C CA . VAL A 1 100 ? -9.873 3.595 39.342 1.00 9.17 100 VAL A CA 1
ATOM 760 C C . VAL A 1 100 ? -10.716 3.959 38.149 1.00 9.36 100 VAL A C 1
ATOM 761 O O . VAL A 1 100 ? -11.913 3.656 38.114 1.00 12.55 100 VAL A O 1
ATOM 765 N N . ILE A 1 101 ? -10.086 4.544 37.125 1.00 8.99 101 ILE A N 1
ATOM 766 C CA . ILE A 1 101 ? -10.702 4.719 35.830 1.00 10.45 101 ILE A CA 1
ATOM 767 C C . ILE A 1 101 ? -10.145 3.776 34.770 1.00 10.85 101 ILE A C 1
ATOM 768 O O . ILE A 1 101 ? -10.872 3.551 33.804 1.00 14.32 101 ILE A O 1
ATOM 773 N N . SER A 1 102 ? -8.966 3.231 34.912 1.00 10.55 102 SER A N 1
ATOM 774 C CA . SER A 1 102 ? -8.447 2.239 34.003 1.00 13.16 102 SER A CA 1
ATOM 775 C C . SER A 1 102 ? -7.393 1.421 34.698 1.00 13.32 102 SER A C 1
ATOM 776 O O . SER A 1 102 ? -6.638 1.950 35.510 1.00 12.56 102 SER A O 1
ATOM 779 N N . LYS A 1 103 ? -7.307 0.130 34.404 1.00 22.66 103 LYS A N 1
ATOM 780 C CA . LYS A 1 103 ? -6.153 -0.681 34.728 1.00 22.00 103 LYS A CA 1
ATOM 781 C C . LYS A 1 103 ? -5.539 -1.116 33.359 1.00 25.19 103 LYS A C 1
ATOM 782 O O . LYS A 1 103 ? -6.290 -1.658 32.502 1.00 35.63 103 LYS A O 1
ATOM 788 N N . PHE B 1 3 ? 0.113 -0.954 24.397 1.00 19.64 3 PHE B N 1
ATOM 789 C CA . PHE B 1 3 ? 0.039 0.420 24.961 1.00 18.14 3 PHE B CA 1
ATOM 790 C C . PHE B 1 3 ? 1.369 0.831 25.573 1.00 15.53 3 PHE B C 1
ATOM 791 O O . PHE B 1 3 ? 1.962 0.077 26.347 1.00 19.70 3 PHE B O 1
ATOM 799 N N . LYS B 1 4 ? 1.869 1.992 25.261 1.00 13.40 4 LYS B N 1
ATOM 800 C CA . LYS B 1 4 ? 3.082 2.556 25.803 1.00 13.73 4 LYS B CA 1
ATOM 801 C C . LYS B 1 4 ? 2.815 4.012 26.179 1.00 10.54 4 LYS B C 1
ATOM 802 O O . LYS B 1 4 ? 2.069 4.755 25.526 1.00 13.10 4 LYS B O 1
ATOM 808 N N . HIS B 1 5 ? 3.434 4.406 27.293 1.00 9.38 5 HIS B N 1
ATOM 809 C CA . HIS B 1 5 ? 3.274 5.728 27.862 1.00 8.78 5 HIS B CA 1
ATOM 810 C C . HIS B 1 5 ? 4.681 6.308 28.032 1.00 8.23 5 HIS B C 1
ATOM 811 O O . HIS B 1 5 ? 5.480 5.781 28.798 1.00 8.95 5 HIS B O 1
ATOM 818 N N . VAL B 1 6 ? 4.969 7.352 27.285 1.00 8.25 6 VAL B N 1
ATOM 819 C CA . VAL B 1 6 ? 6.276 8.002 27.248 1.00 8.10 6 VAL B CA 1
ATOM 820 C C . VAL B 1 6 ? 6.196 9.296 28.021 1.00 7.94 6 VAL B C 1
ATOM 821 O O . VAL B 1 6 ? 5.341 10.135 27.704 1.00 9.47 6 VAL B O 1
ATOM 825 N N . PHE B 1 7 ? 7.082 9.478 28.980 1.00 7.50 7 PHE B N 1
ATOM 826 C CA . PHE B 1 7 ? 7.182 10.661 29.808 1.00 7.48 7 PHE B CA 1
ATOM 827 C C . PHE B 1 7 ? 8.481 11.386 29.474 1.00 7.48 7 PHE B C 1
ATOM 828 O O . PHE B 1 7 ? 9.545 10.789 29.539 1.00 8.43 7 PHE B O 1
ATOM 836 N N . VAL B 1 8 ? 8.368 12.649 29.097 1.00 7.44 8 VAL B N 1
ATOM 837 C CA . VAL B 1 8 ? 9.518 13.466 28.732 1.00 7.47 8 VAL B CA 1
ATOM 838 C C . VAL B 1 8 ? 9.615 14.606 29.756 1.00 7.65 8 VAL B C 1
ATOM 839 O O . VAL B 1 8 ? 8.701 15.420 29.840 1.00 7.77 8 VAL B O 1
ATOM 843 N N . CYS B 1 9 ? 10.734 14.685 30.479 1.00 7.63 9 CYS B N 1
ATOM 844 C CA . CYS B 1 9 ? 10.926 15.806 31.362 1.00 8.21 9 CYS B CA 1
ATOM 845 C C . CYS B 1 9 ? 11.140 17.076 30.539 1.00 7.84 9 CYS B C 1
ATOM 846 O O . CYS B 1 9 ? 12.046 17.142 29.741 1.00 8.78 9 CYS B O 1
ATOM 849 N N . VAL B 1 10 ? 10.311 18.099 30.807 1.00 8.14 10 VAL B N 1
ATOM 850 C CA . VAL B 1 10 ? 10.417 19.405 30.188 1.00 8.99 10 VAL B CA 1
ATOM 851 C C . VAL B 1 10 ? 10.687 20.499 31.202 1.00 9.13 10 VAL B C 1
ATOM 852 O O . VAL B 1 10 ? 10.550 21.680 30.909 1.00 10.40 10 VAL B O 1
ATOM 856 N N . GLN B 1 11 ? 11.118 20.113 32.389 1.00 9.45 11 GLN B N 1
ATOM 857 C CA . GLN B 1 11 ? 11.476 21.061 33.436 1.00 9.81 11 GLN B CA 1
ATOM 858 C C . GLN B 1 11 ? 12.560 22.021 32.999 1.00 10.55 11 GLN B C 1
ATOM 859 O O . GLN B 1 11 ? 13.592 21.617 32.449 1.00 10.35 11 GLN B O 1
ATOM 865 N N . ASP B 1 12 ? 12.334 23.290 33.331 1.00 11.25 12 ASP B N 1
ATOM 866 C CA . ASP B 1 12 ? 13.366 24.322 33.214 1.00 11.92 12 ASP B CA 1
ATOM 867 C C . ASP B 1 12 ? 13.762 24.711 34.626 1.00 11.77 12 ASP B C 1
ATOM 868 O O . ASP B 1 12 ? 12.982 24.550 35.571 1.00 12.71 12 ASP B O 1
ATOM 873 N N . ARG B 1 13 ? 14.962 25.261 34.760 1.00 11.77 13 ARG B N 1
ATOM 874 C CA . ARG B 1 13 ? 15.436 25.739 36.018 1.00 12.33 13 ARG B CA 1
ATOM 875 C C . ARG B 1 13 ? 16.203 27.044 35.789 1.00 12.33 13 ARG B C 1
ATOM 876 O O . ARG B 1 13 ? 16.773 27.254 34.737 1.00 13.26 13 ARG B O 1
ATOM 884 N N . PRO B 1 14 ? 16.249 27.896 36.776 1.00 11.90 14 PRO B N 1
ATOM 885 C CA . PRO B 1 14 ? 17.109 29.085 36.706 1.00 12.83 14 PRO B CA 1
ATOM 886 C C . PRO B 1 14 ? 18.553 28.679 36.509 1.00 14.08 14 PRO B C 1
ATOM 887 O O . PRO B 1 14 ? 19.014 27.594 36.884 1.00 12.92 14 PRO B O 1
ATOM 891 N N . PRO B 1 15 ? 19.351 29.587 35.954 1.00 18.46 15 PRO B N 1
ATOM 892 C CA . PRO B 1 15 ? 20.784 29.283 35.741 1.00 17.42 15 PRO B CA 1
ATOM 893 C C . PRO B 1 15 ? 21.592 28.896 36.968 1.00 17.28 15 PRO B C 1
ATOM 894 O O . PRO B 1 15 ? 22.638 28.215 36.751 1.00 19.59 15 PRO B O 1
ATOM 898 N N . GLY B 1 16 ? 21.320 29.283 38.204 1.00 20.04 16 GLY B N 1
ATOM 899 C CA . GLY B 1 16 ? 22.288 28.855 39.249 1.00 26.15 16 GLY B CA 1
ATOM 900 C C . GLY B 1 16 ? 22.065 27.434 39.697 1.00 18.41 16 GLY B C 1
ATOM 901 O O . GLY B 1 16 ? 22.845 26.915 40.529 1.00 20.16 16 GLY B O 1
ATOM 902 N N . HIS B 1 17 ? 21.011 26.744 39.179 1.00 18.54 17 HIS B N 1
ATOM 903 C CA . HIS B 1 17 ? 20.712 25.431 39.728 1.00 18.45 17 HIS B CA 1
ATOM 904 C C . HIS B 1 17 ? 21.829 24.497 39.362 1.00 17.02 17 HIS B C 1
ATOM 905 O O . HIS B 1 17 ? 22.054 24.317 38.153 1.00 16.99 17 HIS B O 1
ATOM 912 N N . PRO B 1 18 ? 22.525 23.873 40.254 1.00 20.90 18 PRO B N 1
ATOM 913 C CA . PRO B 1 18 ? 23.745 23.110 39.945 1.00 22.43 18 PRO B CA 1
ATOM 914 C C . PRO B 1 18 ? 23.537 22.035 38.884 1.00 20.72 18 PRO B C 1
ATOM 915 O O . PRO B 1 18 ? 24.348 21.887 37.962 1.00 21.86 18 PRO B O 1
ATOM 919 N N . GLN B 1 19 ? 22.471 21.288 38.948 1.00 18.00 19 GLN B N 1
ATOM 920 C CA . GLN B 1 19 ? 22.179 20.150 38.090 1.00 17.58 19 GLN B CA 1
ATOM 921 C C . GLN B 1 19 ? 21.645 20.565 36.750 1.00 15.62 19 GLN B C 1
ATOM 922 O O . GLN B 1 19 ? 21.398 19.729 35.923 1.00 17.06 19 GLN B O 1
ATOM 928 N N . GLY B 1 20 ? 21.393 21.851 36.535 1.00 14.68 20 GLY B N 1
ATOM 929 C CA . GLY B 1 20 ? 20.800 22.275 35.304 1.00 14.42 20 GLY B CA 1
ATOM 930 C C . GLY B 1 20 ? 19.377 21.722 35.135 1.00 11.60 20 GLY B C 1
ATOM 931 O O . GLY B 1 20 ? 18.683 21.479 36.103 1.00 13.13 20 GLY B O 1
ATOM 932 N N . SER B 1 21 ? 18.966 21.538 33.896 1.00 11.16 21 SER B N 1
ATOM 933 C CA . SER B 1 21 ? 17.602 21.094 33.623 1.00 10.81 21 SER B CA 1
ATOM 934 C C . SER B 1 21 ? 17.558 20.382 32.293 1.00 10.83 21 SER B C 1
ATOM 935 O O . SER B 1 21 ? 18.376 20.571 31.415 1.00 12.43 21 SER B O 1
ATOM 938 N N . CYS B 1 22 ? 16.477 19.564 32.146 1.00 9.73 22 CYS B N 1
ATOM 939 C CA . CYS B 1 22 ? 16.288 18.907 30.849 1.00 9.26 22 CYS B CA 1
ATOM 940 C C . CYS B 1 22 ? 15.969 19.902 29.771 1.00 9.77 22 CYS B C 1
ATOM 941 O O . CYS B 1 22 ? 16.439 19.755 28.635 1.00 9.94 22 CYS B O 1
ATOM 944 N N . ALA B 1 23 ? 15.195 20.945 30.059 1.00 10.56 23 ALA B N 1
ATOM 945 C CA . ALA B 1 23 ? 14.842 21.900 29.041 1.00 11.18 23 ALA B CA 1
ATOM 946 C C . ALA B 1 23 ? 16.117 22.607 28.507 1.00 11.43 23 ALA B C 1
ATOM 947 O O . ALA B 1 23 ? 16.250 22.835 27.316 1.00 12.95 23 ALA B O 1
ATOM 949 N N . GLN B 1 24 ? 17.055 22.943 29.407 1.00 12.35 24 GLN B N 1
ATOM 950 C CA . GLN B 1 24 ? 18.320 23.585 28.949 1.00 14.17 24 GLN B CA 1
ATOM 951 C C . GLN B 1 24 ? 19.140 22.636 28.121 1.00 15.06 24 GLN B C 1
ATOM 952 O O . GLN B 1 24 ? 19.971 23.110 27.313 1.00 17.34 24 GLN B O 1
ATOM 958 N N . ARG B 1 25 ? 18.932 21.350 28.226 1.00 12.79 25 ARG B N 1
ATOM 959 C CA . ARG B 1 25 ? 19.627 20.316 27.493 1.00 12.84 25 ARG B CA 1
ATOM 960 C C . ARG B 1 25 ? 18.844 19.855 26.234 1.00 12.86 25 ARG B C 1
ATOM 961 O O . ARG B 1 25 ? 19.218 18.831 25.634 1.00 14.08 25 ARG B O 1
ATOM 969 N N . GLY B 1 26 ? 17.804 20.569 25.854 1.00 12.78 26 GLY B N 1
ATOM 970 C CA . GLY B 1 26 ? 17.066 20.342 24.620 1.00 13.59 26 GLY B CA 1
ATOM 971 C C . GLY B 1 26 ? 15.786 19.527 24.730 1.00 11.11 26 GLY B C 1
ATOM 972 O O . GLY B 1 26 ? 15.294 19.062 23.721 1.00 12.54 26 GLY B O 1
ATOM 973 N N . SER B 1 27 ? 15.300 19.294 25.940 1.00 10.01 27 SER B N 1
ATOM 974 C CA . SER B 1 27 ? 14.223 18.319 26.065 1.00 9.41 27 SER B CA 1
ATOM 975 C C . SER B 1 27 ? 12.900 18.807 25.546 1.00 9.66 27 SER B C 1
ATOM 976 O O . SER B 1 27 ? 12.051 17.950 25.208 1.00 9.61 27 SER B O 1
ATOM 979 N N . ARG B 1 28 ? 12.665 20.104 25.394 1.00 10.56 28 ARG B N 1
ATOM 980 C CA . ARG B 1 28 ? 11.393 20.521 24.808 1.00 11.11 28 ARG B CA 1
ATOM 981 C C . ARG B 1 28 ? 11.314 20.096 23.337 1.00 11.06 28 ARG B C 1
ATOM 982 O O . ARG B 1 28 ? 10.243 19.695 22.860 1.00 11.67 28 ARG B O 1
ATOM 990 N N . GLU B 1 29 ? 12.456 20.108 22.646 1.00 10.77 29 GLU B N 1
ATOM 991 C CA . GLU B 1 29 ? 12.497 19.637 21.264 1.00 11.59 29 GLU B CA 1
ATOM 992 C C . GLU B 1 29 ? 12.332 18.130 21.198 1.00 11.30 29 GLU B C 1
ATOM 993 O O . GLU B 1 29 ? 11.764 17.623 20.242 1.00 11.93 29 GLU B O 1
ATOM 999 N N . VAL B 1 30 ? 12.840 17.406 22.214 1.00 9.97 30 VAL B N 1
ATOM 1000 C CA . VAL B 1 30 ? 12.584 15.970 22.310 1.00 9.44 30 VAL B CA 1
ATOM 1001 C C . VAL B 1 30 ? 11.091 15.687 22.450 1.00 9.11 30 VAL B C 1
ATOM 1002 O O . VAL B 1 30 ? 10.546 14.846 21.738 1.00 9.55 30 VAL B O 1
ATOM 1006 N N . PHE B 1 31 ? 10.445 16.372 23.374 1.00 9.17 31 PHE B N 1
ATOM 1007 C CA . PHE B 1 31 ? 9.015 16.253 23.573 1.00 9.39 31 PHE B CA 1
ATOM 1008 C C . PHE B 1 31 ? 8.267 16.520 22.265 1.00 9.97 31 PHE B C 1
ATOM 1009 O O . PHE B 1 31 ? 7.382 15.746 21.875 1.00 10.35 31 PHE B O 1
ATOM 1017 N N . GLN B 1 32 ? 8.574 17.613 21.604 1.00 10.66 32 GLN B N 1
ATOM 1018 C CA . GLN B 1 32 ? 7.886 17.996 20.364 1.00 12.27 32 GLN B CA 1
ATOM 1019 C C . GLN B 1 32 ? 8.075 16.931 19.314 1.00 10.88 32 GLN B C 1
ATOM 1020 O O . GLN B 1 32 ? 7.170 16.631 18.545 1.00 12.21 32 GLN B O 1
ATOM 1026 N N . ALA B 1 33 ? 9.289 16.348 19.215 1.00 10.66 33 ALA B N 1
ATOM 1027 C CA . ALA B 1 33 ? 9.565 15.308 18.219 1.00 11.36 33 ALA B CA 1
ATOM 1028 C C . ALA B 1 33 ? 8.694 14.081 18.494 1.00 10.36 33 ALA B C 1
ATOM 1029 O O . ALA B 1 33 ? 8.148 13.507 17.579 1.00 11.29 33 ALA B O 1
ATOM 1031 N N . PHE B 1 34 ? 8.620 13.646 19.749 1.00 9.75 34 PHE B N 1
ATOM 1032 C CA . PHE B 1 34 ? 7.716 12.528 20.087 1.00 9.82 34 PHE B CA 1
ATOM 1033 C C . PHE B 1 34 ? 6.276 12.836 19.710 1.00 10.06 34 PHE B C 1
ATOM 1034 O O . PHE B 1 34 ? 5.584 12.008 19.141 1.00 11.34 34 PHE B O 1
ATOM 1042 N N . MET B 1 35 ? 5.810 14.051 20.059 1.00 11.05 35 MET B N 1
ATOM 1043 C CA . MET B 1 35 ? 4.437 14.403 19.730 1.00 12.10 35 MET B CA 1
ATOM 1044 C C . MET B 1 35 ? 4.186 14.363 18.245 1.00 12.21 35 MET B C 1
ATOM 1045 O O . MET B 1 35 ? 3.154 13.833 17.817 1.00 14.92 35 MET B O 1
ATOM 1050 N N . GLU B 1 36 ? 5.072 14.901 17.454 1.00 12.24 36 GLU B N 1
ATOM 1051 C CA . GLU B 1 36 ? 4.883 14.897 15.987 1.00 15.28 36 GLU B CA 1
ATOM 1052 C C . GLU B 1 36 ? 4.846 13.491 15.457 1.00 13.24 36 GLU B C 1
ATOM 1053 O O . GLU B 1 36 ? 4.053 13.222 14.541 1.00 14.45 36 GLU B O 1
ATOM 1059 N N . LYS B 1 37 ? 5.756 12.641 15.936 1.00 12.28 37 LYS B N 1
ATOM 1060 C CA . LYS B 1 37 ? 5.848 11.281 15.452 1.00 13.01 37 LYS B CA 1
ATOM 1061 C C . LYS B 1 37 ? 4.570 10.512 15.756 1.00 12.53 37 LYS B C 1
ATOM 1062 O O . LYS B 1 37 ? 4.024 9.835 14.876 1.00 14.39 37 LYS B O 1
ATOM 1068 N N . ILE B 1 38 ? 4.150 10.556 17.007 1.00 12.85 38 ILE B N 1
ATOM 1069 C CA . ILE B 1 38 ? 2.995 9.737 17.402 1.00 12.63 38 ILE B CA 1
ATOM 1070 C C . ILE B 1 38 ? 1.747 10.176 16.654 1.00 12.73 38 ILE B C 1
ATOM 1071 O O . ILE B 1 38 ? 0.960 9.340 16.214 1.00 15.11 38 ILE B O 1
ATOM 1076 N N . GLN B 1 39 ? 1.535 11.498 16.454 1.00 12.77 39 GLN B N 1
ATOM 1077 C CA . GLN B 1 39 ? 0.343 12.006 15.825 1.00 13.66 39 GLN B CA 1
ATOM 1078 C C . GLN B 1 39 ? 0.281 11.747 14.337 1.00 14.86 39 GLN B C 1
ATOM 1079 O O . GLN B 1 39 ? -0.815 11.843 13.773 1.00 16.88 39 GLN B O 1
ATOM 1085 N N . THR B 1 40 ? 1.393 11.396 13.742 1.00 12.91 40 THR B N 1
ATOM 1086 C CA . THR B 1 40 ? 1.481 11.167 12.316 1.00 14.17 40 THR B CA 1
ATOM 1087 C C . THR B 1 40 ? 1.750 9.704 11.959 1.00 16.08 40 THR B C 1
ATOM 1088 O O . THR B 1 40 ? 1.913 9.451 10.771 1.00 20.00 40 THR B O 1
ATOM 1092 N N . ASP B 1 41 ? 1.735 8.824 12.931 1.00 14.38 41 ASP B N 1
ATOM 1093 C CA . ASP B 1 41 ? 1.978 7.367 12.720 1.00 15.93 41 ASP B CA 1
ATOM 1094 C C . ASP B 1 41 ? 0.723 6.618 13.014 1.00 15.79 41 ASP B C 1
ATOM 1095 O O . ASP B 1 41 ? 0.312 6.507 14.185 1.00 16.07 41 ASP B O 1
ATOM 1100 N N . PRO B 1 42 ? 0.110 6.102 11.956 1.00 16.27 42 PRO B N 1
ATOM 1101 C CA . PRO B 1 42 ? -1.133 5.368 12.145 1.00 19.39 42 PRO B CA 1
ATOM 1102 C C . PRO B 1 42 ? -1.032 4.176 13.099 1.00 25.35 42 PRO B C 1
ATOM 1103 O O . PRO B 1 42 ? -2.041 3.694 13.634 1.00 29.91 42 PRO B O 1
ATOM 1107 N N . GLN B 1 43 ? 0.186 3.662 13.290 1.00 26.16 43 GLN B N 1
ATOM 1108 C CA . GLN B 1 43 ? 0.223 2.549 14.239 1.00 31.41 43 GLN B CA 1
ATOM 1109 C C . GLN B 1 43 ? 0.622 2.932 15.653 1.00 20.37 43 GLN B C 1
ATOM 1110 O O . GLN B 1 43 ? 0.728 2.026 16.489 1.00 39.39 43 GLN B O 1
ATOM 1116 N N . LEU B 1 44 ? 0.854 4.150 15.885 1.00 15.35 44 LEU B N 1
ATOM 1117 C CA . LEU B 1 44 ? 1.126 4.568 17.266 1.00 15.48 44 LEU B CA 1
ATOM 1118 C C . LEU B 1 44 ? 0.062 5.500 17.817 1.00 15.29 44 LEU B C 1
ATOM 1119 O O . LEU B 1 44 ? -0.093 5.588 19.017 1.00 15.20 44 LEU B O 1
ATOM 1124 N N . PHE B 1 45 ? -0.634 6.234 16.957 1.00 15.77 45 PHE B N 1
ATOM 1125 C CA . PHE B 1 45 ? -1.497 7.303 17.443 1.00 15.79 45 PHE B CA 1
ATOM 1126 C C . PHE B 1 45 ? -2.646 6.819 18.334 1.00 18.08 45 PHE B C 1
ATOM 1127 O O . PHE B 1 45 ? -3.126 7.574 19.182 1.00 20.74 45 PHE B O 1
ATOM 1135 N N . MET B 1 46 ? -3.064 5.569 18.196 1.00 17.22 46 MET B N 1
ATOM 1136 C CA . MET B 1 46 ? -4.100 4.952 19.008 1.00 19.33 46 MET B CA 1
ATOM 1137 C C . MET B 1 46 ? -3.576 4.149 20.178 1.00 19.48 46 MET B C 1
ATOM 1138 O O . MET B 1 46 ? -4.415 3.668 20.927 1.00 24.07 46 MET B O 1
ATOM 1143 N N . THR B 1 47 ? -2.283 3.997 20.354 1.00 15.98 47 THR B N 1
ATOM 1144 C CA . THR B 1 47 ? -1.748 3.093 21.365 1.00 16.29 47 THR B CA 1
ATOM 1145 C C . THR B 1 47 ? -0.635 3.732 22.209 1.00 14.56 47 THR B C 1
ATOM 1146 O O . THR B 1 47 ? -0.045 2.999 23.013 1.00 17.35 47 THR B O 1
ATOM 1150 N N . THR B 1 48 ? -0.300 4.983 22.023 1.00 13.66 48 THR B N 1
ATOM 1151 C CA . THR B 1 48 ? 0.871 5.604 22.624 1.00 12.35 48 THR B CA 1
ATOM 1152 C C . THR B 1 48 ? 0.432 6.977 23.170 1.00 13.10 48 THR B C 1
ATOM 1153 O O . THR B 1 48 ? -0.257 7.753 22.494 1.00 17.21 48 THR B O 1
ATOM 1157 N N . VAL B 1 49 ? 0.867 7.280 24.391 1.00 11.21 49 VAL B N 1
ATOM 1158 C CA . VAL B 1 49 ? 0.636 8.575 25.000 1.00 11.28 49 VAL B CA 1
ATOM 1159 C C . VAL B 1 49 ? 2.007 9.214 25.241 1.00 9.65 49 VAL B C 1
ATOM 1160 O O . VAL B 1 49 ? 2.880 8.507 25.721 1.00 9.76 49 VAL B O 1
ATOM 1164 N N . ILE B 1 50 ? 2.136 10.506 24.969 1.00 10.18 50 ILE B N 1
ATOM 1165 C CA . ILE B 1 50 ? 3.348 11.276 25.231 1.00 9.48 50 ILE B CA 1
ATOM 1166 C C . ILE B 1 50 ? 2.960 12.359 26.210 1.00 8.97 50 ILE B C 1
ATOM 1167 O O . ILE B 1 50 ? 2.078 13.159 25.957 1.00 10.80 50 ILE B O 1
ATOM 1172 N N . THR B 1 51 ? 3.632 12.367 27.376 1.00 8.30 51 THR B N 1
ATOM 1173 C CA . THR B 1 51 ? 3.270 13.260 28.459 1.00 7.70 51 THR B CA 1
ATOM 1174 C C . THR B 1 51 ? 4.501 14.069 28.908 1.00 7.83 51 THR B C 1
ATOM 1175 O O . THR B 1 51 ? 5.553 13.472 29.187 1.00 8.12 51 THR B O 1
ATOM 1179 N N . PRO B 1 52 ? 4.369 15.396 28.981 1.00 7.81 52 PRO B N 1
ATOM 1180 C CA . PRO B 1 52 ? 5.471 16.224 29.502 1.00 8.07 52 PRO B CA 1
ATOM 1181 C C . PRO B 1 52 ? 5.433 16.245 31.022 1.00 8.15 52 PRO B C 1
ATOM 1182 O O . PRO B 1 52 ? 4.332 16.265 31.605 1.00 8.84 52 PRO B O 1
ATOM 1186 N N . THR B 1 53 ? 6.610 16.282 31.663 1.00 7.98 53 THR B N 1
ATOM 1187 C CA . THR B 1 53 ? 6.669 16.246 33.092 1.00 8.44 53 THR B CA 1
ATOM 1188 C C . THR B 1 53 ? 7.606 17.294 33.660 1.00 8.16 53 THR B C 1
ATOM 1189 O O . THR B 1 53 ? 8.454 17.866 32.977 1.00 9.05 53 THR B O 1
ATOM 1193 N N . GLY B 1 54 ? 7.492 17.472 34.978 1.00 8.74 54 GLY B N 1
ATOM 1194 C CA . GLY B 1 54 ? 8.557 18.110 35.749 1.00 9.46 54 GLY B CA 1
ATOM 1195 C C . GLY B 1 54 ? 9.654 17.128 36.059 1.00 8.84 54 GLY B C 1
ATOM 1196 O O . GLY B 1 54 ? 9.664 15.962 35.662 1.00 9.08 54 GLY B O 1
ATOM 1197 N N . CYS B 1 55 ? 10.652 17.607 36.813 1.00 9.38 55 CYS B N 1
ATOM 1198 C CA . CYS B 1 55 ? 11.872 16.887 37.052 1.00 10.03 55 CYS B CA 1
ATOM 1199 C C . CYS B 1 55 ? 11.592 15.493 37.609 1.00 10.41 55 CYS B C 1
ATOM 1200 O O . CYS B 1 55 ? 10.770 15.323 38.519 1.00 10.81 55 CYS B O 1
ATOM 1203 N N . MET B 1 56 ? 12.248 14.519 37.030 1.00 10.25 56 MET B N 1
ATOM 1204 C CA . MET B 1 56 ? 12.219 13.109 37.440 1.00 11.30 56 MET B CA 1
ATOM 1205 C C . MET B 1 56 ? 13.518 12.692 38.135 1.00 13.07 56 MET B C 1
ATOM 1206 O O . MET B 1 56 ? 13.796 11.478 38.285 1.00 14.98 56 MET B O 1
ATOM 1211 N N . ASN B 1 57 ? 14.246 13.627 38.679 1.00 13.12 57 ASN B N 1
ATOM 1212 C CA . ASN B 1 57 ? 15.328 13.420 39.634 1.00 15.21 57 ASN B CA 1
ATOM 1213 C C . ASN B 1 57 ? 16.529 12.705 39.017 1.00 15.24 57 ASN B C 1
ATOM 1214 O O . ASN B 1 57 ? 17.261 11.962 39.681 1.00 18.69 57 ASN B O 1
ATOM 1219 N N . ALA B 1 58 ? 16.768 12.957 37.716 1.00 14.51 58 ALA B N 1
ATOM 1220 C CA . ALA B 1 58 ? 17.928 12.416 37.007 1.00 14.55 58 ALA B CA 1
ATOM 1221 C C . ALA B 1 58 ? 18.519 13.471 36.081 1.00 13.07 58 ALA B C 1
ATOM 1222 O O . ALA B 1 58 ? 19.024 13.193 34.992 1.00 14.06 58 ALA B O 1
ATOM 1224 N N . SER B 1 59 ? 18.462 14.731 36.564 1.00 13.73 59 SER B N 1
ATOM 1225 C CA . SER B 1 59 ? 18.707 15.851 35.681 1.00 13.53 59 SER B CA 1
ATOM 1226 C C . SER B 1 59 ? 20.095 15.885 35.033 1.00 13.81 59 SER B C 1
ATOM 1227 O O . SER B 1 59 ? 20.183 16.348 33.898 1.00 14.48 59 SER B O 1
ATOM 1230 N N . MET B 1 60 ? 21.102 15.419 35.759 1.00 15.57 60 MET B N 1
ATOM 1231 C CA . MET B 1 60 ? 22.451 15.459 35.108 1.00 15.47 60 MET B CA 1
ATOM 1232 C C . MET B 1 60 ? 22.516 14.504 33.934 1.00 15.17 60 MET B C 1
ATOM 1233 O O . MET B 1 60 ? 23.400 14.668 33.105 1.00 17.29 60 MET B O 1
ATOM 1238 N N . MET B 1 61 ? 21.578 13.550 33.820 1.00 14.57 61 MET B N 1
ATOM 1239 C CA . MET B 1 61 ? 21.491 12.678 32.671 1.00 14.81 61 MET B CA 1
ATOM 1240 C C . MET B 1 61 ? 20.491 13.123 31.639 1.00 12.66 61 MET B C 1
ATOM 1241 O O . MET B 1 61 ? 20.055 12.337 30.799 1.00 13.90 61 MET B O 1
ATOM 1246 N N . GLY B 1 62 ? 20.037 14.361 31.706 1.00 12.28 62 GLY B N 1
ATOM 1247 C CA . GLY B 1 62 ? 19.016 14.803 30.808 1.00 12.49 62 GLY B CA 1
ATOM 1248 C C . GLY B 1 62 ? 19.423 15.001 29.349 1.00 11.42 62 GLY B C 1
ATOM 1249 O O . GLY B 1 62 ? 20.642 15.127 29.083 1.00 12.65 62 GLY B O 1
ATOM 1250 N N . PRO B 1 63 ? 18.490 15.123 28.444 1.00 10.64 63 PRO B N 1
ATOM 1251 C CA . PRO B 1 63 ? 17.030 14.897 28.638 1.00 10.07 63 PRO B CA 1
ATOM 1252 C C . PRO B 1 63 ? 16.686 13.476 29.055 1.00 9.09 63 PRO B C 1
ATOM 1253 O O . PRO B 1 63 ? 17.149 12.506 28.466 1.00 9.67 63 PRO B O 1
ATOM 1257 N N . VAL B 1 64 ? 15.833 13.407 30.070 1.00 9.01 64 VAL B N 1
ATOM 1258 C CA . VAL B 1 64 ? 15.341 12.190 30.628 1.00 9.23 64 VAL B CA 1
ATOM 1259 C C . VAL B 1 64 ? 13.968 11.847 30.007 1.00 8.41 64 VAL B C 1
ATOM 1260 O O . VAL B 1 64 ? 13.064 12.666 29.978 1.00 9.02 64 VAL B O 1
ATOM 1264 N N . VAL B 1 65 ? 13.870 10.610 29.553 1.00 7.92 65 VAL B N 1
ATOM 1265 C CA . VAL B 1 65 ? 12.666 10.075 28.949 1.00 7.90 65 VAL B CA 1
ATOM 1266 C C . VAL B 1 65 ? 12.390 8.720 29.583 1.00 8.25 65 VAL B C 1
ATOM 1267 O O . VAL B 1 65 ? 13.307 7.906 29.621 1.00 9.12 65 VAL B O 1
ATOM 1271 N N . VAL B 1 66 ? 11.173 8.471 30.054 1.00 7.78 66 VAL B N 1
ATOM 1272 C CA . VAL B 1 66 ? 10.851 7.204 30.682 1.00 8.19 66 VAL B CA 1
ATOM 1273 C C . VAL B 1 66 ? 9.689 6.559 29.934 1.00 7.87 66 VAL B C 1
ATOM 1274 O O . VAL B 1 66 ? 8.695 7.229 29.626 1.00 8.96 66 VAL B O 1
ATOM 1278 N N . VAL B 1 67 ? 9.806 5.276 29.622 1.00 8.04 67 VAL B N 1
ATOM 1279 C CA . VAL B 1 67 ? 8.788 4.530 28.929 1.00 8.52 67 VAL B CA 1
ATOM 1280 C C . VAL B 1 67 ? 8.151 3.499 29.853 1.00 7.44 67 VAL B C 1
ATOM 1281 O O . VAL B 1 67 ? 8.867 2.636 30.381 1.00 8.72 67 VAL B O 1
ATOM 1285 N N . TYR B 1 68 ? 6.863 3.609 30.043 1.00 8.21 68 TYR B N 1
ATOM 1286 C CA . TYR B 1 68 ? 6.072 2.659 30.863 1.00 9.36 68 TYR B CA 1
ATOM 1287 C C . TYR B 1 68 ? 5.090 1.947 29.961 1.00 10.38 68 TYR B C 1
ATOM 1288 O O . TYR B 1 68 ? 4.714 2.422 28.886 1.00 10.53 68 TYR B O 1
ATOM 1297 N N . PRO B 1 69 ? 4.607 0.766 30.392 1.00 11.64 69 PRO B N 1
ATOM 1298 C CA . PRO B 1 69 ? 4.962 0.123 31.654 1.00 11.87 69 PRO B CA 1
ATOM 1299 C C . PRO B 1 69 ? 6.297 -0.580 31.711 1.00 11.79 69 PRO B C 1
ATOM 1300 O O . PRO B 1 69 ? 6.644 -1.104 32.755 1.00 14.02 69 PRO B O 1
ATOM 1304 N N . ASP B 1 70 ? 7.077 -0.561 30.633 1.00 12.03 70 ASP B N 1
ATOM 1305 C CA . ASP B 1 70 ? 8.390 -1.203 30.540 1.00 13.61 70 ASP B CA 1
ATOM 1306 C C . ASP B 1 70 ? 9.323 -0.803 31.662 1.00 12.42 70 ASP B C 1
ATOM 1307 O O . ASP B 1 70 ? 10.146 -1.565 32.179 1.00 16.17 70 ASP B O 1
ATOM 1312 N N . GLY B 1 71 ? 9.272 0.476 32.087 1.00 10.30 71 GLY B N 1
ATOM 1313 C CA . GLY B 1 71 ? 10.170 1.013 33.075 1.00 11.26 71 GLY B CA 1
ATOM 1314 C C . GLY B 1 71 ? 11.590 1.260 32.560 1.00 9.94 71 GLY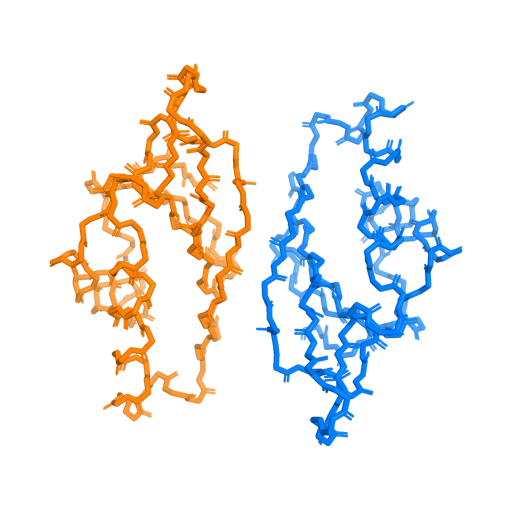 B C 1
ATOM 1315 O O . GLY B 1 71 ? 12.550 1.111 33.279 1.00 11.80 71 GLY B O 1
ATOM 1316 N N . VAL B 1 72 ? 11.667 1.653 31.294 1.00 9.01 72 VAL B N 1
ATOM 1317 C CA . VAL B 1 72 ? 12.951 1.968 30.688 1.00 8.95 72 VAL B CA 1
ATOM 1318 C C . VAL B 1 72 ? 13.206 3.473 30.798 1.00 9.22 72 VAL B C 1
ATOM 1319 O O . VAL B 1 72 ? 12.393 4.254 30.312 1.00 9.62 72 VAL B O 1
ATOM 1323 N N . TRP B 1 73 ? 14.302 3.820 31.466 1.00 8.89 73 TRP B N 1
ATOM 1324 C CA . TRP B 1 73 ? 14.731 5.182 31.596 1.00 8.93 73 TRP B CA 1
ATOM 1325 C C . TRP B 1 73 ? 15.857 5.459 30.588 1.00 8.68 73 TRP B C 1
ATOM 1326 O O . TRP B 1 73 ? 16.851 4.731 30.564 1.00 9.64 73 TRP B O 1
ATOM 1337 N N . TYR B 1 74 ? 15.691 6.491 29.799 1.00 8.62 74 TYR B N 1
ATOM 1338 C CA . TYR B 1 74 ? 16.670 6.988 28.888 1.00 8.71 74 TYR B CA 1
ATOM 1339 C C . TYR B 1 74 ? 17.252 8.315 29.370 1.00 8.14 74 TYR B C 1
ATOM 1340 O O . TYR B 1 74 ? 16.548 9.112 30.006 1.00 9.42 74 TYR B O 1
ATOM 1349 N N . GLY B 1 75 ? 18.520 8.539 29.058 1.00 8.84 75 GLY B N 1
ATOM 1350 C CA . GLY B 1 75 ? 19.167 9.792 29.304 1.00 9.58 75 GLY B CA 1
ATOM 1351 C C . GLY B 1 75 ? 19.927 10.273 28.100 1.00 9.00 75 GLY B C 1
ATOM 1352 O O . GLY B 1 75 ? 20.218 9.525 27.182 1.00 10.07 75 GLY B O 1
ATOM 1353 N N . GLN B 1 76 ? 20.229 11.564 28.110 1.00 10.11 76 GLN B N 1
ATOM 1354 C CA . GLN B 1 76 ? 21.025 12.205 27.074 1.00 10.94 76 GLN B CA 1
ATOM 1355 C C . GLN B 1 76 ? 20.349 12.080 25.730 1.00 10.80 76 GLN B C 1
ATOM 1356 O O . GLN B 1 76 ? 20.992 12.030 24.661 1.00 12.36 76 GLN B O 1
ATOM 1362 N N . VAL B 1 77 ? 19.027 12.118 25.750 1.00 10.06 77 VAL B N 1
ATOM 1363 C CA . VAL B 1 77 ? 18.288 11.938 24.512 1.00 10.31 77 VAL B CA 1
ATOM 1364 C C . VAL B 1 77 ? 18.338 13.222 23.699 1.00 10.46 77 VAL B C 1
ATOM 1365 O O . VAL B 1 77 ? 17.993 14.296 24.166 1.00 11.94 77 VAL B O 1
ATOM 1369 N N . LYS B 1 78 ? 18.742 13.110 22.439 1.00 11.62 78 LYS B N 1
ATOM 1370 C CA . LYS B 1 78 ? 18.702 14.240 21.505 1.00 12.50 78 LYS B CA 1
ATOM 1371 C C . LYS B 1 78 ? 17.414 14.146 20.690 1.00 11.29 78 LYS B C 1
ATOM 1372 O O . LYS B 1 78 ? 16.849 13.066 20.468 1.00 11.09 78 LYS B O 1
ATOM 1378 N N . PRO B 1 79 ? 16.937 15.252 20.148 1.00 12.98 79 PRO B N 1
ATOM 1379 C C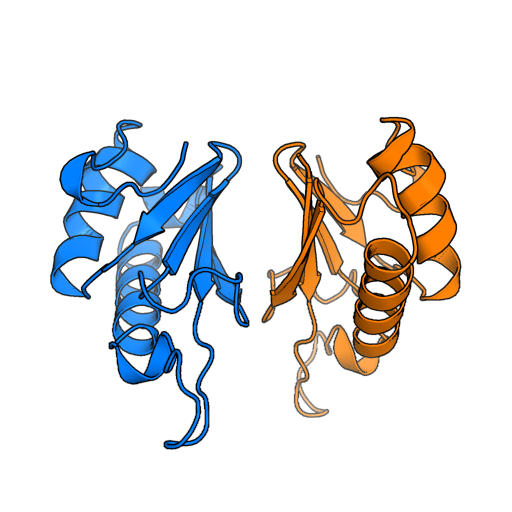A . PRO B 1 79 ? 15.780 15.182 19.222 1.00 14.17 79 PRO B CA 1
ATOM 1380 C C . PRO B 1 79 ? 15.977 14.177 18.081 1.00 13.52 79 PRO B C 1
ATOM 1381 O O . PRO B 1 79 ? 15.032 13.479 17.692 1.00 14.84 79 PRO B O 1
ATOM 1385 N N . GLU B 1 80 ? 17.180 14.095 17.583 1.00 13.61 80 GLU B N 1
ATOM 1386 C CA . GLU B 1 80 ? 17.585 13.232 16.500 1.00 17.45 80 GLU B CA 1
ATOM 1387 C C . GLU B 1 80 ? 17.506 11.764 16.911 1.00 14.37 80 GLU B C 1
ATOM 1388 O O . GLU B 1 80 ? 17.554 10.890 16.012 1.00 18.48 80 GLU B O 1
ATOM 1394 N N . ASP B 1 81 ? 17.420 11.448 18.209 1.00 12.21 81 ASP B N 1
ATOM 1395 C CA . ASP B 1 81 ? 17.314 10.069 18.663 1.00 11.44 81 ASP B CA 1
ATOM 1396 C C . ASP B 1 81 ? 15.888 9.579 18.795 1.00 10.36 81 ASP B C 1
ATOM 1397 O O . ASP B 1 81 ? 15.646 8.404 18.973 1.00 11.25 81 ASP B O 1
ATOM 1402 N N . VAL B 1 82 ? 14.924 10.481 18.707 1.00 10.79 82 VAL B N 1
ATOM 1403 C CA . VAL B 1 82 ? 13.528 10.144 18.911 1.00 10.28 82 VAL B CA 1
ATOM 1404 C C . VAL B 1 82 ? 13.076 9.110 17.912 1.00 10.16 82 VAL B C 1
ATOM 1405 O O . VAL B 1 82 ? 12.417 8.131 18.251 1.00 10.84 82 VAL B O 1
ATOM 1409 N N . ASP B 1 83 ? 13.428 9.284 16.643 1.00 11.80 83 ASP B N 1
ATOM 1410 C CA . ASP B 1 83 ? 12.997 8.268 15.648 1.00 12.40 83 ASP B CA 1
ATOM 1411 C C . ASP B 1 83 ? 13.474 6.887 15.960 1.00 11.15 83 ASP B C 1
ATOM 1412 O O . ASP B 1 83 ? 12.736 5.928 15.768 1.00 13.07 83 ASP B O 1
ATOM 1417 N N . GLU B 1 84 ? 14.702 6.738 16.397 1.00 11.58 84 GLU B N 1
ATOM 1418 C CA . GLU B 1 84 ? 15.276 5.438 16.753 1.00 12.01 84 GLU B CA 1
ATOM 1419 C C . GLU B 1 84 ? 14.506 4.849 17.910 1.00 11.14 84 GLU B C 1
ATOM 1420 O O . GLU B 1 84 ? 14.198 3.638 17.939 1.00 12.02 84 GLU B O 1
ATOM 1426 N N . ILE B 1 85 ? 14.218 5.643 18.954 1.00 10.83 85 ILE B N 1
ATOM 1427 C CA . ILE B 1 85 ? 13.436 5.105 20.062 1.00 10.30 85 ILE B CA 1
ATOM 1428 C C . ILE B 1 85 ? 12.048 4.671 19.613 1.00 9.93 85 ILE B C 1
ATOM 1429 O O . ILE B 1 85 ? 11.559 3.598 19.984 1.00 10.65 85 ILE B O 1
ATOM 1434 N N . VAL B 1 86 ? 11.391 5.495 18.792 1.00 11.14 86 VAL B N 1
ATOM 1435 C CA . VAL B 1 86 ? 10.102 5.118 18.248 1.00 11.84 86 VAL B CA 1
ATOM 1436 C C . VAL B 1 86 ? 10.159 3.820 17.442 1.00 12.75 86 VAL B C 1
ATOM 1437 O O . VAL B 1 86 ? 9.352 2.921 17.643 1.00 13.74 86 VAL B O 1
ATOM 1441 N N . GLU B 1 87 ? 11.150 3.726 16.531 1.00 13.82 87 GLU B N 1
ATOM 1442 C CA . GLU B 1 87 ? 11.182 2.518 15.673 1.00 15.17 87 GLU B CA 1
ATOM 1443 C C . GLU B 1 87 ? 11.576 1.276 16.435 1.00 13.27 87 GLU B C 1
ATOM 1444 O O . GLU B 1 87 ? 10.923 0.211 16.328 1.00 14.78 87 GLU B O 1
ATOM 1450 N N . LYS B 1 88 ? 12.708 1.371 17.141 1.00 11.99 88 LYS B N 1
ATOM 1451 C CA . LYS B 1 88 ? 13.314 0.172 17.715 1.00 11.97 88 LYS B CA 1
ATOM 1452 C C . LYS B 1 88 ? 12.584 -0.269 18.981 1.00 11.49 88 LYS B C 1
ATOM 1453 O O . LYS B 1 88 ? 12.444 -1.477 19.203 1.00 12.59 88 LYS B O 1
ATOM 1459 N N . HIS B 1 89 ? 12.133 0.686 19.784 1.00 10.93 89 HIS B N 1
ATOM 1460 C CA . HIS B 1 89 ? 11.542 0.411 21.087 1.00 10.79 89 HIS B CA 1
ATOM 1461 C C . HIS B 1 89 ? 10.036 0.489 21.018 1.00 11.07 89 HIS B C 1
ATOM 1462 O O . HIS B 1 89 ? 9.349 -0.510 21.298 1.00 12.24 89 HIS B O 1
ATOM 1469 N N . LEU B 1 90 ? 9.470 1.643 20.735 1.00 10.60 90 LEU B N 1
ATOM 1470 C CA . LEU B 1 90 ? 8.026 1.742 20.850 1.00 12.15 90 LEU B CA 1
ATOM 1471 C C . LEU B 1 90 ? 7.297 0.794 19.936 1.00 12.90 90 LEU B C 1
ATOM 1472 O O . LEU B 1 90 ? 6.325 0.173 20.310 1.00 16.69 90 LEU B O 1
ATOM 1477 N N . LYS B 1 91 ? 7.810 0.634 18.730 1.00 13.11 91 LYS B N 1
ATOM 1478 C CA . LYS B 1 91 ? 7.324 -0.400 17.825 1.00 14.55 91 LYS B CA 1
ATOM 1479 C C . LYS B 1 91 ? 8.036 -1.754 18.009 1.00 15.69 91 LYS B C 1
ATOM 1480 O O . LYS B 1 91 ? 7.384 -2.787 18.254 1.00 19.61 91 LYS B O 1
ATOM 1486 N N . GLY B 1 92 ? 9.362 -1.751 17.866 1.00 14.78 92 GLY B N 1
ATOM 1487 C CA . GLY B 1 92 ? 10.090 -3.026 17.847 1.00 15.31 92 GLY B CA 1
ATOM 1488 C C . GLY B 1 92 ? 10.210 -3.787 19.111 1.00 15.09 92 GLY B C 1
ATOM 1489 O O . GLY B 1 92 ? 10.551 -4.979 19.092 1.00 17.85 92 GLY B O 1
ATOM 1490 N N . GLY B 1 93 ? 9.996 -3.111 20.252 1.00 15.00 93 GLY B N 1
ATOM 1491 C CA . GLY B 1 93 ? 10.132 -3.734 21.535 1.00 14.91 93 GLY B CA 1
ATOM 1492 C C . GLY B 1 93 ? 11.517 -3.914 22.059 1.00 15.15 93 GLY B C 1
ATOM 1493 O O . GLY B 1 93 ? 11.692 -4.601 23.053 1.00 17.50 93 GLY B O 1
ATOM 1494 N N . GLU B 1 94 ? 12.526 -3.254 21.485 1.00 13.71 94 GLU B N 1
ATOM 1495 C CA . GLU B 1 94 ? 13.897 -3.384 21.888 1.00 13.85 94 GLU B CA 1
ATOM 1496 C C . GLU B 1 94 ? 14.377 -1.984 22.310 1.00 14.03 94 GLU B C 1
ATOM 1497 O O . GLU B 1 94 ? 14.611 -1.126 21.447 1.00 13.27 94 GLU B O 1
ATOM 1503 N N . PRO B 1 95 ? 14.546 -1.770 23.602 1.00 12.25 95 PRO B N 1
ATOM 1504 C CA . PRO B 1 95 ? 15.108 -0.480 24.054 1.00 11.56 95 PRO B CA 1
ATOM 1505 C C . PRO B 1 95 ? 16.405 -0.174 23.346 1.00 11.38 95 PRO B C 1
ATOM 1506 O O . PRO B 1 95 ? 17.198 -1.031 23.007 1.00 13.22 95 PRO B O 1
ATOM 1510 N N . VAL B 1 96 ? 16.755 1.069 23.058 1.00 11.53 96 VAL B N 1
ATOM 1511 C CA . VAL B 1 96 ? 17.899 1.655 22.489 1.00 11.75 96 VAL B CA 1
ATOM 1512 C C . VAL B 1 96 ? 18.945 1.666 23.597 1.00 10.90 96 VAL B C 1
ATOM 1513 O O . VAL B 1 96 ? 19.113 2.578 24.388 1.00 10.53 96 VAL B O 1
ATOM 1517 N N . GLU B 1 97 ? 19.699 0.575 23.606 1.00 13.16 97 GLU B N 1
ATOM 1518 C CA . GLU B 1 97 ? 20.599 0.235 24.677 1.00 12.66 97 GLU B CA 1
ATOM 1519 C C . GLU B 1 97 ? 21.553 1.363 25.010 1.00 11.46 97 GLU B C 1
ATOM 1520 O O . GLU B 1 97 ? 21.848 1.683 26.150 1.00 12.06 97 GLU B O 1
ATOM 1526 N N . ARG B 1 98 ? 22.066 1.988 23.962 1.00 12.79 98 ARG B N 1
ATOM 1527 C CA . ARG B 1 98 ? 23.057 3.056 24.105 1.00 14.99 98 ARG B CA 1
ATOM 1528 C C . ARG B 1 98 ? 22.597 4.228 24.969 1.00 11.95 98 ARG B C 1
ATOM 1529 O O . ARG B 1 98 ? 23.458 4.884 25.614 1.00 14.51 98 ARG B O 1
ATOM 1537 N N . LEU B 1 99 ? 21.293 4.480 24.978 1.00 10.44 99 LEU B N 1
ATOM 1538 C CA . LEU B 1 99 ? 20.753 5.625 25.711 1.00 9.96 99 LEU B CA 1
ATOM 1539 C C . LEU B 1 99 ? 20.131 5.230 27.048 1.00 9.51 99 LEU B C 1
ATOM 1540 O O . LEU B 1 99 ? 19.681 6.112 27.797 1.00 10.04 99 LEU B O 1
ATOM 1545 N N . VAL B 1 100 ? 20.031 3.946 27.380 1.00 9.77 100 VAL B N 1
ATOM 1546 C CA . VAL B 1 100 ? 19.350 3.522 28.588 1.00 9.56 100 VAL B CA 1
ATOM 1547 C C . VAL B 1 100 ? 20.219 3.893 29.792 1.00 9.84 100 VAL B C 1
ATOM 1548 O O . VAL B 1 100 ? 21.404 3.575 29.789 1.00 11.54 100 VAL B O 1
ATOM 1552 N N . ILE B 1 101 ? 19.580 4.479 30.788 1.00 9.99 101 ILE B N 1
ATOM 1553 C CA . ILE B 1 101 ? 20.252 4.756 32.046 1.00 10.74 101 ILE B CA 1
ATOM 1554 C C . ILE B 1 101 ? 19.729 3.898 33.177 1.00 11.60 101 ILE B C 1
ATOM 1555 O O . ILE B 1 101 ? 20.432 3.791 34.170 1.00 15.01 101 ILE B O 1
ATOM 1560 N N . SER B 1 102 ? 18.560 3.284 33.063 1.00 11.49 102 SER B N 1
ATOM 1561 C CA . SER B 1 102 ? 18.036 2.344 34.048 1.00 13.37 102 SER B CA 1
ATOM 1562 C C . SER B 1 102 ? 16.953 1.522 33.408 1.00 14.13 102 SER B C 1
ATOM 1563 O O . SER B 1 102 ? 16.198 1.981 32.556 1.00 12.75 102 SER B O 1
ATOM 1566 N N . LYS B 1 103 ? 16.801 0.320 33.917 1.00 26.52 103 LYS B N 1
ATOM 1567 C CA . LYS B 1 103 ? 15.582 -0.428 33.742 1.00 31.35 103 LYS B CA 1
ATOM 1568 C C . LYS B 1 103 ? 14.930 -0.792 35.090 1.00 32.78 103 LYS B C 1
ATOM 1569 O O . LYS B 1 103 ? 13.733 -0.511 35.281 1.00 38.64 103 LYS B O 1
#

Nearest PDB structures (foldseek):
  1m2d-assembly1_B  TM=1.006E+00  e=2.662E-21  Aquifex aeolicus
  1m2a-assembly1_A  TM=1.008E+00  e=6.157E-21  Aquifex aeolicus
  1m2b-assembly1_B  TM=1.007E+00  e=1.620E-20  Aquifex aeolicus
  1f37-assembly1_B  TM=9.974E-01  e=7.145E-20  Aquifex aeolicus
  5abr-assembly1_B  TM=9.491E-01  e=4.119E-12  Azotobacter vinelandii

Sequence (202 aa):
FKHVFVCVQDRPPGHPQGSCAQRGSREVFQAFMEKIQTDPQLFMTTVITPTGCMNASMMGPVVVVYPDGVWYGQVKPEDVDEIVEKHLKGGEPVERLVISKFKHVFVCVQDRPPGHPQGSCAQRGSREVFQAFMEKIQTDPQLFMTTVITPTGCMNASMMGPVVVVYPDGVWYGQVKPEDVDEIVEKHLKGGEPVERLVISK

Organism: Aquifex aeolicus (strain VF5) (NCBI:txid224324)

InterPro domains:
  IPR036249 Thioredoxin-like superfamily [SSF52833] (6-106)

Radius of gyration: 16.52 Å; Cα contacts (8 Å, |Δi|>4): 422; chains: 2; bounding box: 38×33×44 Å

Foldseek 3Di:
DKEKEWECDADPPVDPLGAQVVLPRVLLLVLLVVPCPVDPVNVVPYHYHYDHDPPPRNQDRWMAMPPVGWIFGSDHSVCNVVCCVCPVPNPHGPVVGTPDD/DKEKEWECAADPVVPPLGAQVVLPRVLLLVLLVVVQCPDPVRVVPYHYHYDHDPPPSNQPRWMAMPPVGWIFGSDHSVCNVVCCPCPVPVPHGPVVGTPDD

B-factor: mean 18.69, std 12.22, range [7.38, 104.74]